Protein AF-A0A0F9CV14-F1 (afdb_monomer)

Foldseek 3Di:
DPPVVLLLVLLQLLLQLAWDKDKAFFAQDQFVQSCLQPADQCNQVSWDWPPPKGWHWAQPLHDDDGTWIKIWAQFAFTGTKRPKDFDDAFFKKKKKKKKAWDQPWKKKKFKAQPVCRVDTFDFIFMDNHRDTKMAMDIGGHHPPRGIIMMGIGIRGHGIMMTIGNTHMDGAWKDKTFDRLQCLDPLQFQFKKFFAFAPQDPVNRRIGDGPPDDIDGWDKDWPDACNPDSRGTIMITGGDPGRMITTGTGRGHRAPDPPRDTPDDPVSSVVSSVVCVVCVVCSVVSSVVSNCVVSVPPPPDDPDDPDDDD

Solvent-accessible surface area (backbone atoms only — not comparable to full-atom values): 16263 Å² total; per-residue (Å²): 121,63,68,63,54,54,51,52,51,29,41,36,55,46,31,55,35,38,42,56,78,41,78,39,44,51,16,68,62,77,41,52,87,52,32,27,45,23,65,41,97,56,38,46,72,44,35,45,64,33,66,70,17,42,57,36,79,29,71,84,64,57,92,60,93,70,22,12,38,30,25,34,7,59,25,59,64,3,9,34,27,69,52,83,40,82,55,53,54,74,44,54,31,36,41,34,33,34,35,27,23,44,85,92,19,36,33,38,35,41,49,30,26,62,85,42,73,87,43,61,68,52,80,54,20,41,48,58,42,58,58,62,29,34,30,49,41,72,40,53,42,52,91,87,29,51,31,32,29,43,38,48,21,9,55,40,60,68,12,39,33,33,38,34,44,38,29,36,41,50,69,37,69,39,75,26,66,42,52,63,77,53,67,48,76,81,35,55,76,48,41,34,24,42,47,81,30,60,70,32,94,74,62,38,45,20,18,37,56,76,74,40,75,73,39,84,50,58,68,47,81,70,48,77,43,87,85,46,81,48,18,37,31,40,32,38,52,61,42,98,35,53,46,27,37,33,28,39,43,56,40,75,60,70,88,50,97,85,52,82,73,94,66,61,64,68,62,50,51,54,53,22,51,47,36,70,75,38,58,95,46,36,69,58,54,48,49,50,49,36,45,59,50,69,65,58,74,86,78,81,67,87,73,83,80,77,84,78,133

Sequence (309 aa):
GEPIRTLKNAISAVLRNMYPPTFFPLSLHIMGNDANDMEPSTIATDYTAENSGTLATEATIVHGGAQSLKATAGAALSGASTGNISVTEGKQYYAAVTCSVKQGDDADFRVVNVQDSDAQIDDNATTDEPSWTDLVIPFTPPSGCEQVDIFMLGKASGDIAYWEDFQIWHNGDGIYPMPSWLTRPAQLLDVRGFPLGSGGPASDFDYRTHEQGSQPLSYKVESVDRRANQPFRLKVQATSTRPFIYALRPLVELSADTSNSVAEQDFVVRWAEKLIREPDKAAETLALLRAIAFQRVTTELPTRVGVQM

Secondary structure (DSSP, 8-state):
-HHHHHHHHHHHHHHTT---EEEEE--SSPPGGGGGGS-STTHHHHSEEETT-EEEEESSS-SSSS-EEEEE-SSTTEEEE---EE--TT--EEEEEEEEE-TT--EEEEEEETTSTT-BSSPPEEE--SS-EEEEEEE---TT--EEEEEEEESSTT-EEEEEEEEEEESS-EEEEPPTT--SGGGEEEEEEE---SB-SS-SSEEETTSS--EE--EEEEEE-TTSSS-EEEEE---SSEEEEEEEPPPPPPSSTT----S-HHHHHHHHHHHHH-GGGHHHHHHHHHHHHHT-----PPP--PPP-

pLDDT: mean 88.22, std 12.98, range [33.81, 98.38]

Structure (mmCIF, N/CA/C/O backbone):
data_AF-A0A0F9CV14-F1
#
_entry.id   AF-A0A0F9CV14-F1
#
loop_
_atom_site.group_PDB
_atom_site.id
_atom_site.type_symbol
_atom_site.label_atom_id
_atom_site.label_alt_id
_atom_site.label_comp_id
_atom_site.label_asym_id
_atom_site.label_entity_id
_atom_site.label_seq_id
_atom_site.pdbx_PDB_ins_code
_atom_site.Cartn_x
_atom_site.Cartn_y
_atom_site.Cartn_z
_atom_site.occupancy
_atom_site.B_iso_or_equiv
_atom_site.auth_seq_id
_atom_site.auth_comp_id
_atom_site.auth_asym_id
_atom_site.auth_atom_id
_atom_site.pdbx_PDB_model_num
ATOM 1 N N . GLY A 1 1 ? 7.063 11.441 -37.403 1.00 57.69 1 GLY A N 1
ATOM 2 C CA . GLY A 1 1 ? 6.057 10.516 -36.847 1.00 57.69 1 GLY A CA 1
ATOM 3 C C . GLY A 1 1 ? 6.695 9.266 -36.273 1.00 57.69 1 GLY A C 1
ATOM 4 O O . GLY A 1 1 ? 6.511 8.980 -35.102 1.00 57.69 1 GLY A O 1
ATOM 5 N N . GLU A 1 2 ? 7.470 8.540 -37.077 1.00 68.38 2 GLU A N 1
ATOM 6 C CA . GLU A 1 2 ? 8.030 7.231 -36.710 1.00 68.38 2 GLU A CA 1
ATOM 7 C C . GLU A 1 2 ? 9.186 7.252 -35.681 1.00 68.38 2 GLU A C 1
ATOM 9 O O . GLU A 1 2 ? 9.127 6.461 -34.741 1.00 68.38 2 GLU A O 1
ATOM 14 N N . PRO A 1 3 ? 10.167 8.184 -35.738 1.00 73.00 3 PRO A N 1
ATOM 15 C CA . PRO A 1 3 ? 11.310 8.168 -34.811 1.00 73.00 3 PRO A CA 1
ATOM 16 C C . PRO A 1 3 ? 10.934 8.415 -33.342 1.00 73.00 3 PRO A C 1
ATOM 18 O O . PRO A 1 3 ? 11.464 7.766 -32.445 1.00 73.00 3 PRO A O 1
ATOM 21 N N . ILE A 1 4 ? 9.971 9.311 -33.097 1.00 78.69 4 ILE A N 1
ATOM 22 C CA . ILE A 1 4 ? 9.477 9.625 -31.745 1.00 78.69 4 ILE A CA 1
ATOM 23 C C . ILE A 1 4 ? 8.792 8.399 -31.128 1.00 78.69 4 ILE A C 1
ATOM 25 O O . ILE A 1 4 ? 8.990 8.103 -29.954 1.00 78.69 4 ILE A O 1
ATOM 29 N N . ARG A 1 5 ? 8.024 7.645 -31.926 1.00 83.25 5 ARG A N 1
ATOM 30 C CA . ARG A 1 5 ? 7.364 6.418 -31.464 1.00 83.25 5 ARG A CA 1
ATOM 31 C C . ARG A 1 5 ? 8.381 5.330 -31.115 1.00 83.25 5 ARG A C 1
ATOM 33 O O . ARG A 1 5 ? 8.233 4.670 -30.093 1.00 83.25 5 ARG A O 1
ATOM 40 N N . THR A 1 6 ? 9.424 5.171 -31.928 1.00 85.69 6 THR A N 1
ATOM 41 C CA . THR A 1 6 ? 10.507 4.214 -31.659 1.00 85.69 6 THR A CA 1
ATOM 42 C C . THR A 1 6 ? 11.241 4.542 -30.358 1.00 85.69 6 THR A C 1
ATOM 44 O O . THR A 1 6 ? 11.474 3.641 -29.556 1.00 85.69 6 THR A O 1
ATOM 47 N N . LEU A 1 7 ? 11.533 5.823 -30.106 1.00 86.06 7 LEU A N 1
ATOM 48 C CA . LEU A 1 7 ? 12.159 6.261 -28.857 1.00 86.06 7 LEU A CA 1
ATOM 49 C C . LEU A 1 7 ? 11.273 5.987 -27.634 1.00 86.06 7 LEU A C 1
ATOM 51 O O . LEU A 1 7 ? 11.752 5.401 -26.666 1.00 86.06 7 LEU A O 1
ATOM 55 N N . LYS A 1 8 ? 9.979 6.333 -27.692 1.00 86.75 8 LYS A N 1
ATOM 56 C CA . LYS A 1 8 ? 9.026 6.040 -26.605 1.00 86.75 8 LYS A CA 1
ATOM 57 C C . LYS A 1 8 ? 8.965 4.542 -26.295 1.00 86.75 8 LYS A C 1
ATOM 59 O O . LYS A 1 8 ? 9.101 4.151 -25.142 1.00 86.75 8 LYS A O 1
ATOM 64 N N . ASN A 1 9 ? 8.867 3.699 -27.324 1.00 88.94 9 ASN A N 1
ATOM 65 C CA . ASN A 1 9 ? 8.847 2.245 -27.153 1.00 88.94 9 ASN A CA 1
ATOM 66 C C . ASN A 1 9 ? 10.142 1.708 -26.522 1.00 88.94 9 ASN A C 1
ATOM 68 O O . ASN A 1 9 ? 10.085 0.796 -25.697 1.00 88.94 9 ASN A O 1
ATOM 72 N N . ALA A 1 10 ? 11.300 2.264 -26.896 1.00 90.94 10 ALA A N 1
ATOM 73 C CA . ALA A 1 10 ? 12.583 1.894 -26.307 1.00 90.94 10 ALA A CA 1
ATOM 74 C C . ALA A 1 10 ? 12.653 2.286 -24.823 1.00 90.94 10 ALA A C 1
ATOM 76 O O . ALA A 1 10 ? 13.007 1.446 -23.999 1.00 90.94 10 ALA A O 1
ATOM 77 N N . ILE A 1 11 ? 12.242 3.509 -24.467 1.00 91.00 11 ILE A N 1
ATOM 78 C CA . ILE A 1 11 ? 12.171 3.977 -23.073 1.00 91.00 11 ILE A CA 1
ATOM 79 C C . ILE A 1 11 ? 11.241 3.076 -22.249 1.00 91.00 11 ILE A C 1
ATOM 81 O O . ILE A 1 11 ? 11.664 2.531 -21.232 1.00 91.00 11 ILE A O 1
ATOM 85 N N . SER A 1 12 ? 10.017 2.820 -22.723 1.00 91.25 12 SER A N 1
ATOM 86 C CA . SER A 1 12 ? 9.071 1.904 -22.069 1.00 91.25 12 SER A CA 1
ATOM 87 C C . SER A 1 12 ? 9.625 0.485 -21.904 1.00 91.25 12 SER A C 1
ATOM 89 O O . SER A 1 12 ? 9.376 -0.188 -20.903 1.00 91.25 12 SER A O 1
ATOM 91 N N . ALA A 1 13 ? 10.380 -0.018 -22.886 1.00 90.12 13 ALA A N 1
ATOM 92 C CA . ALA A 1 13 ? 11.027 -1.322 -22.779 1.00 90.12 13 ALA A CA 1
ATOM 93 C C . ALA A 1 13 ? 12.129 -1.330 -21.711 1.00 90.12 13 ALA A C 1
ATOM 95 O O . ALA A 1 13 ? 12.229 -2.307 -20.969 1.00 90.12 13 ALA A O 1
ATOM 96 N N . VAL A 1 14 ? 12.922 -0.262 -21.604 1.00 92.88 14 VAL A N 1
ATOM 97 C CA . VAL A 1 14 ? 13.945 -0.120 -20.559 1.00 92.88 14 VAL A CA 1
ATOM 98 C C . VAL A 1 14 ? 13.301 -0.063 -19.178 1.00 92.88 14 VAL A C 1
ATOM 100 O O . VAL A 1 14 ? 13.652 -0.886 -18.337 1.00 92.88 14 VAL A O 1
ATOM 103 N N . LEU A 1 15 ? 12.321 0.820 -18.965 1.00 92.19 15 LEU A N 1
ATOM 104 C CA . LEU A 1 15 ? 11.657 1.005 -17.668 1.00 92.19 15 LEU A CA 1
ATOM 105 C C . LEU A 1 15 ? 11.074 -0.309 -17.127 1.00 92.19 15 LEU A C 1
ATOM 107 O O . LEU A 1 15 ? 11.420 -0.724 -16.025 1.00 92.19 15 LEU A O 1
ATOM 111 N N . ARG A 1 16 ? 10.331 -1.061 -17.949 1.00 90.31 16 ARG A N 1
ATOM 112 C CA . ARG A 1 16 ? 9.779 -2.379 -17.566 1.00 90.31 16 ARG A CA 1
ATOM 113 C C . ARG A 1 16 ? 10.822 -3.440 -17.209 1.00 90.31 16 ARG A C 1
ATOM 115 O O . ARG A 1 16 ? 1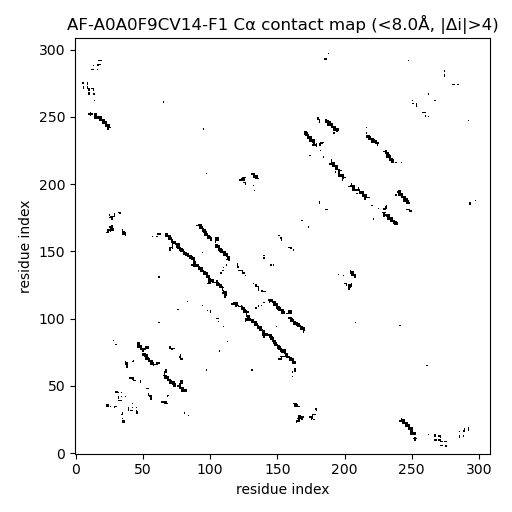0.486 -4.490 -16.659 1.00 90.31 16 ARG A O 1
ATOM 122 N N . ASN A 1 17 ? 12.074 -3.232 -17.608 1.00 90.94 17 ASN A N 1
ATOM 123 C CA . ASN A 1 17 ? 13.178 -4.147 -17.338 1.00 90.94 17 ASN A CA 1
ATOM 124 C C . ASN A 1 17 ? 14.149 -3.613 -16.276 1.00 90.94 17 ASN A C 1
ATOM 126 O O . ASN A 1 17 ? 15.091 -4.323 -15.925 1.00 90.94 17 ASN A O 1
ATOM 130 N N . MET A 1 18 ? 13.899 -2.419 -15.735 1.00 90.88 18 MET A N 1
ATOM 131 C CA . MET A 1 18 ? 14.539 -1.904 -14.530 1.00 90.88 18 MET A CA 1
ATOM 132 C C . MET A 1 18 ? 13.740 -2.343 -13.309 1.00 90.88 18 MET A C 1
ATOM 134 O O . MET A 1 18 ? 12.522 -2.210 -13.295 1.00 90.88 18 MET A O 1
ATOM 138 N N . TYR A 1 19 ? 14.435 -2.844 -12.290 1.00 91.44 19 TYR A N 1
ATOM 139 C CA . TYR A 1 19 ? 13.816 -3.301 -11.051 1.00 91.44 19 TYR A CA 1
ATOM 140 C C . TYR A 1 19 ? 14.504 -2.655 -9.843 1.00 91.44 19 TYR A C 1
ATOM 142 O O . TYR A 1 19 ? 15.399 -3.271 -9.258 1.00 91.44 19 TYR A O 1
ATOM 150 N N . PRO A 1 20 ? 14.183 -1.400 -9.493 1.00 89.81 20 PRO A N 1
ATOM 151 C CA . PRO A 1 20 ? 14.627 -0.836 -8.228 1.00 89.81 20 PRO A CA 1
ATOM 152 C C . PRO A 1 20 ? 14.046 -1.617 -7.032 1.00 89.81 20 PRO A C 1
ATOM 154 O O . PRO A 1 20 ? 12.955 -2.191 -7.132 1.00 89.81 20 PRO A O 1
ATOM 157 N N . PRO A 1 21 ? 14.763 -1.657 -5.897 1.00 91.62 21 PRO A N 1
ATOM 158 C CA . PRO A 1 21 ? 14.217 -2.181 -4.656 1.00 91.62 21 PRO A CA 1
ATOM 159 C C . PRO A 1 21 ? 13.144 -1.240 -4.105 1.00 91.62 21 PRO A C 1
ATOM 161 O O . PRO A 1 21 ? 13.326 -0.025 -4.128 1.00 91.62 21 PRO A O 1
ATOM 164 N N . THR A 1 22 ? 12.080 -1.801 -3.546 1.00 92.81 22 THR A N 1
ATOM 165 C CA . THR A 1 22 ? 11.012 -1.067 -2.866 1.00 92.81 22 THR A CA 1
ATOM 166 C C . THR A 1 22 ? 10.535 -1.836 -1.645 1.00 92.81 22 THR A C 1
ATOM 168 O O . THR A 1 22 ? 10.646 -3.067 -1.596 1.00 92.81 22 THR A O 1
ATOM 171 N N . PHE A 1 23 ? 9.986 -1.110 -0.677 1.00 93.94 23 PHE A N 1
ATOM 172 C CA . PHE A 1 23 ? 9.109 -1.706 0.321 1.00 93.94 23 PHE A CA 1
ATOM 173 C C . PHE A 1 23 ? 7.687 -1.790 -0.229 1.00 93.94 23 PHE A C 1
ATOM 175 O O . PHE A 1 23 ? 7.310 -1.009 -1.100 1.00 93.94 23 PHE A O 1
ATOM 182 N N . PHE A 1 24 ? 6.939 -2.782 0.241 1.00 96.00 24 PHE A N 1
ATOM 183 C CA . PHE A 1 24 ? 5.510 -2.909 -0.011 1.00 96.00 24 PHE A CA 1
ATOM 184 C C . PHE A 1 24 ? 4.837 -3.515 1.228 1.00 96.00 24 PHE A C 1
ATOM 186 O O . PHE A 1 24 ? 5.348 -4.522 1.745 1.00 96.00 24 PHE A O 1
ATOM 193 N N . PRO A 1 25 ? 3.730 -2.932 1.716 1.00 95.81 25 PRO A N 1
ATOM 194 C CA . PRO A 1 25 ? 3.026 -3.402 2.903 1.00 95.81 25 PRO A CA 1
ATOM 195 C C . PRO A 1 25 ? 2.429 -4.787 2.644 1.00 95.81 25 PRO A C 1
ATOM 197 O O . PRO A 1 25 ? 1.686 -5.021 1.688 1.00 95.81 25 PRO A O 1
ATOM 200 N N . LEU A 1 26 ? 2.788 -5.757 3.482 1.00 94.56 26 LEU A N 1
ATOM 201 C CA . LEU A 1 26 ? 2.341 -7.127 3.298 1.00 94.56 26 LEU A CA 1
ATOM 202 C C . LEU A 1 26 ? 0.956 -7.306 3.920 1.00 94.56 26 LEU A C 1
ATOM 204 O O . LEU A 1 26 ? 0.814 -7.370 5.139 1.00 94.56 26 LEU A O 1
ATOM 208 N N . SER A 1 27 ? -0.063 -7.451 3.075 1.00 95.31 27 SER A N 1
ATOM 209 C CA . SER A 1 27 ? -1.451 -7.530 3.523 1.00 95.31 27 SER A CA 1
ATOM 210 C C . SER A 1 27 ? -2.173 -8.799 3.071 1.00 95.31 27 SER A C 1
ATOM 212 O O . SER A 1 27 ? -1.866 -9.396 2.040 1.00 95.31 27 SER A O 1
ATOM 214 N N . LEU A 1 28 ? -3.154 -9.232 3.867 1.00 94.25 28 LEU A N 1
ATOM 215 C CA . LEU A 1 28 ? -4.111 -10.281 3.506 1.00 94.25 28 LEU A CA 1
ATOM 216 C C . LEU A 1 28 ? -5.053 -9.846 2.378 1.00 94.25 28 LEU A C 1
ATOM 218 O O . LEU A 1 28 ? -5.613 -10.706 1.699 1.00 94.25 28 LEU A O 1
ATOM 222 N N . HIS A 1 29 ? -5.211 -8.536 2.180 1.00 95.00 29 HIS A N 1
ATOM 223 C CA . HIS A 1 29 ? -6.009 -7.954 1.115 1.00 95.00 29 HIS A CA 1
ATOM 224 C C . HIS A 1 29 ? -5.129 -7.059 0.242 1.00 95.00 29 HIS A C 1
ATOM 226 O O . HIS A 1 29 ? -4.538 -6.094 0.724 1.00 95.00 29 HIS A O 1
ATOM 232 N N . ILE A 1 30 ? -5.042 -7.394 -1.045 1.00 94.69 30 ILE A N 1
ATOM 233 C CA . ILE A 1 30 ? -4.351 -6.568 -2.033 1.00 94.69 30 ILE A CA 1
ATOM 234 C C . ILE A 1 30 ? -5.396 -5.692 -2.711 1.00 94.69 30 ILE A C 1
ATOM 236 O O . ILE A 1 30 ? -6.324 -6.224 -3.324 1.00 94.69 30 ILE A O 1
ATOM 240 N N . MET A 1 31 ? -5.233 -4.378 -2.587 1.00 95.94 31 MET A N 1
ATOM 241 C CA . MET A 1 31 ? -6.105 -3.390 -3.213 1.00 95.94 31 MET A CA 1
ATOM 242 C C . MET A 1 31 ? -6.037 -3.479 -4.742 1.00 95.94 31 MET A C 1
ATOM 244 O O . MET A 1 31 ? -5.102 -4.050 -5.319 1.00 95.94 31 MET A O 1
ATOM 248 N N . GLY A 1 32 ? -7.024 -2.878 -5.413 1.00 92.56 32 GLY A N 1
ATOM 249 C CA . GLY A 1 32 ? -6.996 -2.691 -6.864 1.00 92.56 32 GLY A CA 1
ATOM 250 C C . GLY A 1 32 ? -5.657 -2.105 -7.322 1.00 92.56 32 GLY A C 1
ATOM 251 O O . GLY A 1 32 ? -5.076 -1.269 -6.638 1.00 92.56 32 GLY A O 1
ATOM 252 N N . ASN A 1 33 ? -5.125 -2.611 -8.439 1.00 93.12 33 ASN A N 1
ATOM 253 C CA . ASN A 1 33 ? -3.829 -2.201 -8.997 1.00 93.12 33 ASN A CA 1
ATOM 254 C C . ASN A 1 33 ? -2.628 -2.299 -8.027 1.00 93.12 33 ASN A C 1
ATOM 256 O O . ASN A 1 33 ? -1.621 -1.626 -8.232 1.00 93.12 33 ASN A O 1
ATOM 260 N N . ASP A 1 34 ? -2.707 -3.168 -7.011 1.00 94.81 34 ASP A N 1
ATOM 261 C CA . ASP A 1 34 ? -1.717 -3.283 -5.933 1.00 94.81 34 ASP A CA 1
ATOM 262 C C . ASP A 1 34 ? -1.525 -1.960 -5.156 1.00 94.81 34 ASP A C 1
ATOM 264 O O . ASP A 1 34 ? -0.417 -1.648 -4.735 1.00 94.81 34 ASP A O 1
ATOM 268 N N . ALA A 1 35 ? -2.587 -1.169 -4.962 1.00 96.38 35 ALA A N 1
ATOM 269 C CA . ALA A 1 35 ? -2.537 0.179 -4.375 1.00 96.38 35 ALA A CA 1
ATOM 270 C C . ALA A 1 35 ? -2.366 0.242 -2.841 1.00 96.38 35 ALA A C 1
ATOM 272 O O . ALA A 1 35 ? -2.695 1.254 -2.223 1.00 96.38 35 ALA A O 1
ATOM 273 N N . ASN A 1 36 ? -1.868 -0.815 -2.194 1.00 97.38 36 ASN A N 1
ATOM 274 C CA . ASN A 1 36 ? -1.636 -0.801 -0.746 1.00 97.38 36 ASN A CA 1
ATOM 275 C C . ASN A 1 36 ? -0.533 0.193 -0.337 1.00 97.38 36 ASN A C 1
ATOM 277 O O . ASN A 1 36 ? -0.633 0.805 0.720 1.00 97.38 36 ASN A O 1
ATOM 281 N N . ASP A 1 37 ? 0.497 0.364 -1.169 1.00 95.94 37 ASP A N 1
ATOM 282 C CA . ASP A 1 37 ? 1.588 1.333 -0.972 1.00 95.94 37 ASP A CA 1
ATOM 283 C C . ASP A 1 37 ? 1.277 2.723 -1.547 1.00 95.94 37 ASP A C 1
ATOM 285 O O . ASP A 1 37 ? 2.127 3.598 -1.522 1.00 95.94 37 ASP A O 1
ATOM 289 N N . MET A 1 38 ? 0.075 2.920 -2.095 1.00 96.19 38 MET A N 1
ATOM 290 C CA . MET A 1 38 ? -0.361 4.153 -2.755 1.00 96.19 38 MET A CA 1
ATOM 291 C C . MET A 1 38 ? 0.465 4.586 -3.975 1.00 96.19 38 MET A C 1
ATOM 293 O O . MET A 1 38 ? 0.290 5.692 -4.464 1.00 96.19 38 MET A O 1
ATOM 297 N N . GLU A 1 39 ? 1.288 3.725 -4.568 1.00 92.44 39 GLU A N 1
ATOM 298 C CA . GLU A 1 39 ? 2.135 4.094 -5.715 1.00 92.44 39 GLU A CA 1
ATOM 299 C C . GLU A 1 39 ? 1.461 4.082 -7.109 1.00 92.44 39 GLU A C 1
ATOM 301 O O . GLU A 1 39 ? 1.979 4.724 -8.030 1.00 92.44 39 GLU A O 1
ATOM 306 N N . PRO A 1 40 ? 0.341 3.371 -7.363 1.00 90.88 40 PRO A N 1
ATOM 307 C CA . PRO A 1 40 ? -0.314 3.439 -8.669 1.00 90.88 40 PRO A CA 1
ATOM 308 C C . PRO A 1 40 ? -0.890 4.827 -8.974 1.00 90.88 40 PRO A C 1
ATOM 310 O O . PRO A 1 40 ? -1.619 5.407 -8.180 1.00 90.88 40 PRO A O 1
ATOM 313 N N . SER A 1 41 ? -0.697 5.356 -10.185 1.00 87.88 41 SER A N 1
ATOM 314 C CA . SER A 1 41 ? -1.308 6.641 -10.593 1.00 87.88 41 SER A CA 1
ATOM 315 C C . SER A 1 41 ? -2.849 6.649 -10.567 1.00 87.88 41 SER A C 1
ATOM 317 O O . SER A 1 41 ? -3.470 7.684 -10.785 1.00 87.88 41 SER A O 1
ATOM 319 N N . THR A 1 42 ? -3.469 5.483 -10.378 1.00 89.00 42 THR A N 1
ATOM 320 C CA . THR A 1 42 ? -4.916 5.260 -10.292 1.00 89.00 42 THR A CA 1
ATOM 321 C C . THR A 1 42 ? -5.453 5.250 -8.863 1.00 89.00 42 THR A C 1
ATOM 323 O O . THR A 1 42 ? -6.659 5.080 -8.705 1.00 89.00 42 THR A O 1
ATOM 326 N N . ILE A 1 43 ? -4.616 5.470 -7.838 1.00 93.50 43 ILE A N 1
ATOM 327 C CA . ILE A 1 43 ? -4.979 5.269 -6.422 1.00 93.50 43 ILE A CA 1
ATOM 328 C C . ILE A 1 43 ? -6.287 5.931 -5.989 1.00 93.50 43 ILE A C 1
ATOM 330 O O . ILE A 1 43 ? -7.047 5.341 -5.233 1.00 93.50 43 ILE A O 1
ATOM 334 N N . ALA A 1 44 ? -6.618 7.108 -6.525 1.00 93.19 44 ALA A N 1
ATOM 335 C CA . ALA A 1 44 ? -7.868 7.804 -6.216 1.00 93.19 44 ALA A CA 1
ATOM 336 C C . ALA A 1 44 ? -9.136 7.031 -6.637 1.00 93.19 44 ALA A C 1
ATOM 338 O O . ALA A 1 44 ? -10.229 7.342 -6.176 1.00 93.19 44 ALA A O 1
ATOM 339 N N . THR A 1 45 ? -8.993 6.053 -7.533 1.00 95.00 45 THR A N 1
ATOM 340 C CA . THR A 1 45 ? -10.055 5.152 -8.006 1.00 95.00 45 THR A CA 1
ATOM 341 C C . THR A 1 45 ? -9.880 3.708 -7.536 1.00 95.00 45 THR A C 1
ATOM 343 O O . THR A 1 45 ? -10.763 2.889 -7.775 1.00 95.00 45 THR A O 1
ATOM 346 N N . ASP A 1 46 ? -8.755 3.394 -6.885 1.00 96.00 46 ASP A N 1
ATOM 347 C CA . ASP A 1 46 ? -8.501 2.082 -6.279 1.00 96.00 46 ASP A CA 1
ATOM 348 C C . ASP A 1 46 ? -9.108 1.970 -4.867 1.00 96.00 46 ASP A C 1
ATOM 350 O O . ASP A 1 46 ? -9.264 0.865 -4.348 1.00 96.00 46 ASP A O 1
ATOM 354 N N . TYR A 1 47 ? -9.498 3.109 -4.286 1.00 97.50 47 TYR A N 1
ATOM 355 C CA . TYR A 1 47 ? -10.289 3.240 -3.063 1.00 97.50 47 TYR A CA 1
ATOM 356 C C . TYR A 1 47 ? -11.646 3.881 -3.378 1.00 97.50 47 TYR A C 1
ATOM 358 O O . TYR A 1 47 ? -11.795 4.592 -4.377 1.00 97.50 47 TYR A O 1
ATOM 366 N N . THR A 1 48 ? -12.640 3.647 -2.521 1.00 96.81 48 THR A N 1
ATOM 367 C CA . THR A 1 48 ? -13.982 4.223 -2.685 1.00 96.81 48 THR A CA 1
ATOM 368 C C . THR A 1 48 ? -14.090 5.531 -1.910 1.00 96.81 48 THR A C 1
ATOM 370 O O . THR A 1 48 ? -13.640 5.630 -0.774 1.00 96.81 48 THR A O 1
ATOM 373 N N . ALA A 1 49 ? -14.662 6.561 -2.534 1.00 97.00 49 ALA A N 1
ATOM 374 C CA . ALA A 1 49 ? -14.918 7.837 -1.877 1.00 97.00 49 ALA A CA 1
ATOM 375 C C . ALA A 1 49 ? -16.211 7.761 -1.049 1.00 97.00 49 ALA A C 1
ATOM 377 O O . ALA A 1 49 ? -17.282 7.497 -1.595 1.00 97.00 49 ALA A O 1
ATOM 378 N N . GLU A 1 50 ? -16.115 8.045 0.247 1.00 94.69 50 GLU A N 1
ATOM 379 C CA . GLU A 1 50 ? -17.209 7.897 1.209 1.00 94.69 50 GLU A CA 1
ATOM 380 C C . GLU A 1 50 ? -17.786 9.234 1.657 1.00 94.69 50 GLU A C 1
ATOM 382 O O . GLU A 1 50 ? -17.051 10.206 1.839 1.00 94.69 50 GLU A O 1
ATOM 387 N N . ASN A 1 51 ? -19.102 9.276 1.895 1.00 89.62 51 ASN A N 1
ATOM 388 C CA . ASN A 1 51 ? -19.813 10.413 2.497 1.00 89.62 51 ASN A CA 1
ATOM 389 C C . ASN A 1 51 ? -19.474 11.778 1.870 1.00 89.62 51 ASN A C 1
ATOM 391 O O . ASN A 1 51 ? -19.238 12.754 2.577 1.00 89.62 51 ASN A O 1
ATOM 395 N N . SER A 1 52 ? -19.463 11.860 0.534 1.00 94.25 52 SER A N 1
ATOM 396 C CA . SER A 1 52 ? -19.075 13.051 -0.253 1.00 94.25 52 SER A CA 1
ATOM 397 C C . SER A 1 52 ? -17.601 13.470 -0.154 1.00 94.25 52 SER A C 1
ATOM 399 O O . SER A 1 52 ? -17.237 14.551 -0.618 1.00 94.25 52 SER A O 1
ATOM 401 N N . GLY A 1 53 ? -16.747 12.609 0.399 1.00 96.81 53 GLY A N 1
ATOM 402 C CA . GLY A 1 53 ? -15.301 12.749 0.320 1.00 96.81 53 GLY A CA 1
ATOM 403 C C . GLY A 1 53 ? -14.812 12.794 -1.128 1.00 96.81 53 GLY A C 1
ATOM 404 O O . GLY A 1 53 ? -15.459 12.301 -2.053 1.00 96.81 53 GLY A O 1
ATOM 405 N N . THR A 1 54 ? -13.651 13.405 -1.332 1.00 98.00 54 THR A N 1
ATOM 406 C CA . THR A 1 54 ? -12.967 13.419 -2.630 1.00 98.00 54 THR A CA 1
ATOM 407 C C . THR A 1 54 ? -11.571 12.847 -2.477 1.00 98.00 54 THR A C 1
ATOM 409 O O . THR A 1 54 ? -10.894 13.124 -1.487 1.00 98.00 54 THR A O 1
ATOM 412 N N . LEU A 1 55 ? -11.159 12.038 -3.453 1.00 98.31 55 LEU A N 1
ATOM 413 C CA . LEU A 1 55 ? -9.870 11.357 -3.463 1.00 98.31 55 LEU A CA 1
ATOM 414 C C . LEU A 1 55 ? -9.011 11.889 -4.604 1.00 98.31 55 LEU A C 1
ATOM 416 O O . LEU A 1 55 ? -9.500 12.117 -5.713 1.00 98.31 55 LEU A O 1
ATOM 420 N N . ALA A 1 56 ? -7.727 12.080 -4.333 1.00 97.44 56 ALA A N 1
ATOM 421 C CA . ALA A 1 56 ? -6.758 12.536 -5.313 1.00 97.44 56 ALA A CA 1
ATOM 422 C C . ALA A 1 56 ? -5.380 11.930 -5.044 1.00 97.44 56 ALA A C 1
ATOM 424 O O . ALA A 1 56 ? -5.051 11.540 -3.927 1.00 97.44 56 ALA A O 1
ATOM 425 N N . THR A 1 57 ? -4.556 11.900 -6.083 1.00 95.62 57 THR A N 1
ATOM 426 C CA . THR A 1 57 ? -3.127 11.617 -5.956 1.00 95.62 57 THR A CA 1
ATOM 427 C C . THR A 1 57 ? -2.389 12.870 -5.489 1.00 95.62 57 THR A C 1
ATOM 429 O O . THR A 1 57 ? -2.574 13.941 -6.073 1.00 95.62 57 THR A O 1
ATOM 432 N N . GLU A 1 58 ? -1.531 12.742 -4.478 1.00 95.12 58 GLU A N 1
ATOM 433 C CA . GLU A 1 58 ? -0.671 13.818 -3.981 1.00 95.12 58 GLU A CA 1
ATOM 434 C C . GLU A 1 58 ? 0.801 13.429 -4.125 1.00 95.12 58 GLU A C 1
ATOM 436 O O . GLU A 1 58 ? 1.223 12.386 -3.649 1.00 95.12 58 GLU A O 1
ATOM 441 N N . ALA A 1 59 ? 1.590 14.279 -4.780 1.00 92.56 59 ALA A N 1
ATOM 442 C CA . ALA A 1 59 ? 3.005 14.010 -5.058 1.00 92.56 59 ALA A CA 1
ATOM 443 C C . ALA A 1 59 ? 3.957 14.898 -4.239 1.00 92.56 59 ALA A C 1
ATOM 445 O O . ALA A 1 59 ? 5.173 14.812 -4.400 1.00 92.56 59 ALA A O 1
ATOM 446 N N . THR A 1 60 ? 3.425 15.803 -3.407 1.00 93.56 60 THR A N 1
ATOM 447 C CA . THR A 1 60 ? 4.238 16.743 -2.615 1.00 93.56 60 THR A CA 1
ATOM 448 C C . THR A 1 60 ?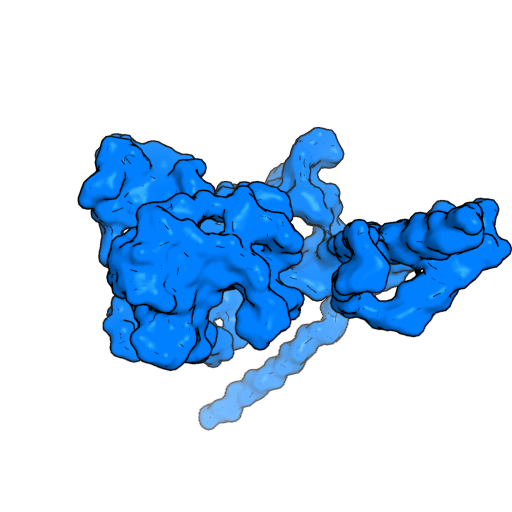 4.290 16.412 -1.128 1.00 93.56 60 THR A C 1
ATOM 450 O O . THR A 1 60 ? 5.279 16.735 -0.472 1.00 93.56 60 THR A O 1
ATOM 453 N N . ILE A 1 61 ? 3.255 15.757 -0.604 1.00 95.56 61 ILE A N 1
ATOM 454 C CA . ILE A 1 61 ? 3.170 15.296 0.783 1.00 95.56 61 ILE A CA 1
ATOM 455 C C . ILE A 1 61 ? 3.148 13.775 0.731 1.00 95.56 61 ILE A C 1
ATOM 457 O O . ILE A 1 61 ? 2.126 13.172 0.415 1.00 95.56 61 ILE A O 1
ATOM 461 N N . VAL A 1 62 ? 4.316 13.185 0.960 1.00 94.44 62 VAL A N 1
ATOM 462 C CA . VAL A 1 62 ? 4.603 11.763 0.740 1.00 94.44 62 VAL A CA 1
ATOM 463 C C . VAL A 1 62 ? 5.410 11.243 1.933 1.00 94.44 62 VAL A C 1
ATOM 465 O O . VAL A 1 62 ? 6.241 11.978 2.482 1.00 94.44 62 VAL A O 1
ATOM 468 N N . HIS A 1 63 ? 5.135 10.018 2.372 1.00 92.88 63 HIS A N 1
ATOM 469 C CA . HIS A 1 63 ? 5.864 9.317 3.425 1.00 92.88 63 HIS A CA 1
ATOM 470 C C . HIS A 1 63 ? 7.005 8.504 2.815 1.00 92.88 63 HIS A C 1
ATOM 472 O O . HIS A 1 63 ? 8.176 8.731 3.135 1.00 92.88 63 HIS A O 1
ATOM 478 N N . GLY A 1 64 ? 6.664 7.599 1.899 1.00 85.69 64 GLY A N 1
ATOM 479 C CA . GLY A 1 64 ? 7.578 6.788 1.114 1.00 85.69 64 GLY A CA 1
ATOM 480 C C . GLY A 1 64 ? 7.200 6.789 -0.367 1.00 85.69 64 GLY A C 1
ATOM 481 O O . GLY A 1 64 ? 6.107 7.162 -0.757 1.00 85.69 64 GLY A O 1
ATOM 482 N N . GLY A 1 65 ? 8.134 6.388 -1.229 1.00 87.06 65 GLY A N 1
ATOM 483 C CA . GLY A 1 65 ? 7.840 6.281 -2.660 1.00 87.06 65 GLY A CA 1
ATOM 484 C C . GLY A 1 65 ? 7.673 7.634 -3.360 1.00 87.06 65 GLY A C 1
ATOM 485 O O . GLY A 1 65 ? 8.488 8.543 -3.174 1.00 87.06 65 GLY A O 1
ATOM 486 N N . ALA A 1 66 ? 6.686 7.722 -4.249 1.00 88.81 66 ALA A N 1
ATOM 487 C CA . ALA A 1 66 ? 6.474 8.835 -5.167 1.00 88.81 66 ALA A CA 1
ATOM 488 C C . ALA A 1 66 ? 5.207 9.649 -4.875 1.00 88.81 66 ALA A C 1
ATOM 490 O O . ALA A 1 66 ? 5.116 10.787 -5.348 1.00 88.81 66 ALA A O 1
ATOM 491 N N . GLN A 1 67 ? 4.228 9.088 -4.162 1.00 93.75 67 GLN A N 1
ATOM 492 C CA . GLN A 1 67 ? 2.930 9.731 -3.958 1.00 93.75 67 GLN A CA 1
ATOM 493 C C . GLN A 1 67 ? 2.149 9.127 -2.780 1.00 93.75 67 GLN A C 1
ATOM 495 O O . GLN A 1 67 ? 2.366 7.986 -2.398 1.00 93.75 67 GLN A O 1
ATOM 500 N N . SER A 1 68 ? 1.170 9.880 -2.279 1.00 97.12 68 SER A N 1
ATOM 501 C CA . SER A 1 68 ? 0.207 9.440 -1.268 1.00 97.12 68 SER A CA 1
ATOM 502 C C . SER A 1 68 ? -1.234 9.555 -1.773 1.00 97.12 68 SER A C 1
ATOM 504 O O . SER A 1 68 ? -1.533 10.267 -2.746 1.00 97.12 68 SER A O 1
ATOM 506 N N . LEU A 1 69 ? -2.157 8.866 -1.095 1.00 98.25 69 LEU A N 1
ATOM 507 C CA . LEU A 1 69 ? -3.589 9.074 -1.289 1.00 98.25 69 LEU A CA 1
ATOM 508 C C . LEU A 1 69 ? -4.040 10.274 -0.462 1.00 98.25 69 LEU A C 1
ATOM 510 O O . LEU A 1 69 ? -4.038 10.233 0.764 1.00 98.25 69 LEU A O 1
ATOM 514 N N . LYS A 1 70 ? -4.510 11.322 -1.132 1.00 98.25 70 LYS A N 1
ATOM 515 C CA . LYS A 1 70 ? -5.144 12.469 -0.491 1.00 98.25 70 LYS A CA 1
ATOM 516 C C . LYS A 1 70 ? -6.647 12.263 -0.424 1.00 98.25 70 LYS A C 1
ATOM 518 O O . LYS A 1 70 ? -7.299 12.157 -1.463 1.00 98.25 70 LYS A O 1
ATOM 523 N N . ALA A 1 71 ? -7.195 12.291 0.783 1.00 98.25 71 ALA A N 1
ATOM 524 C CA . ALA A 1 71 ? -8.626 12.364 1.028 1.00 98.25 71 ALA A CA 1
ATOM 525 C C . ALA A 1 71 ? -8.987 13.767 1.528 1.00 98.25 71 ALA A C 1
ATOM 527 O O . ALA A 1 71 ? -8.342 14.307 2.423 1.00 98.25 71 ALA A O 1
ATOM 528 N N . THR A 1 72 ? -10.013 14.378 0.942 1.00 98.31 72 THR A N 1
ATOM 529 C CA . THR A 1 72 ? -10.599 15.632 1.432 1.00 98.31 72 THR A CA 1
ATOM 530 C C . THR A 1 72 ? -12.041 15.381 1.824 1.00 98.31 72 THR A C 1
ATOM 532 O O . THR A 1 72 ? -12.850 14.953 0.994 1.00 98.31 72 THR A O 1
ATOM 535 N N . ALA A 1 73 ? -12.349 15.652 3.085 1.00 98.00 73 ALA A N 1
ATOM 536 C CA . ALA A 1 73 ? -13.647 15.410 3.672 1.00 98.00 73 ALA A CA 1
ATOM 537 C C . ALA A 1 73 ? -14.688 16.416 3.143 1.00 98.00 73 ALA A C 1
ATOM 539 O O . ALA A 1 73 ? -14.561 17.626 3.333 1.00 98.00 73 ALA A O 1
ATOM 540 N N . GLY A 1 74 ? -15.739 15.930 2.478 1.00 97.12 74 GLY A N 1
ATOM 541 C CA . GLY A 1 74 ? -16.883 16.748 2.049 1.00 97.12 74 GLY A CA 1
ATOM 542 C C . GLY A 1 74 ? -17.914 16.994 3.158 1.00 97.12 74 GLY A C 1
ATOM 543 O O . GLY A 1 74 ? -18.714 17.924 3.075 1.00 97.12 74 GLY A O 1
ATOM 544 N N . ALA A 1 75 ? -17.874 16.172 4.207 1.00 96.44 75 ALA A N 1
ATOM 545 C CA . ALA A 1 75 ? -18.681 16.250 5.418 1.00 96.44 75 ALA A CA 1
ATOM 546 C C . ALA A 1 75 ? -17.897 15.666 6.610 1.00 96.44 75 ALA A C 1
ATOM 548 O O . ALA A 1 75 ? -16.798 15.141 6.441 1.00 96.44 75 ALA A O 1
ATOM 549 N N . ALA A 1 76 ? -18.457 15.721 7.819 1.00 94.75 76 ALA A N 1
ATOM 550 C CA . ALA A 1 76 ? -17.877 14.990 8.945 1.00 94.75 76 ALA A CA 1
ATOM 551 C C . ALA A 1 76 ? -17.825 13.482 8.641 1.00 94.75 76 ALA A C 1
ATOM 553 O O . ALA A 1 76 ? -18.792 12.940 8.101 1.00 94.75 76 ALA A O 1
ATOM 554 N N . LEU A 1 77 ? -16.721 12.823 9.007 1.00 93.62 77 LEU A N 1
ATOM 555 C CA . LEU A 1 77 ? -16.507 11.386 8.797 1.00 93.62 77 LEU A CA 1
ATOM 556 C C . LEU A 1 77 ? -16.652 10.975 7.324 1.00 93.62 77 LEU A C 1
ATOM 558 O O . LEU A 1 77 ? -17.392 10.051 6.973 1.00 93.62 77 LEU A O 1
ATOM 562 N N . SER A 1 78 ? -15.945 11.695 6.453 1.00 96.06 78 SER A N 1
ATOM 563 C CA . SER A 1 78 ? -15.887 11.426 5.013 1.00 96.06 78 SER A CA 1
ATOM 564 C C . SER A 1 78 ? -14.444 11.335 4.524 1.00 96.06 78 SER A C 1
ATOM 566 O O . SER A 1 78 ? -13.541 11.924 5.117 1.00 96.06 78 SER A O 1
ATOM 568 N N . GLY A 1 79 ? -14.210 10.566 3.461 1.00 96.62 79 GLY A N 1
ATOM 569 C CA . GLY A 1 79 ? -12.855 10.253 3.011 1.00 96.62 79 GLY A CA 1
ATOM 570 C C . GLY A 1 79 ? -12.815 9.044 2.087 1.00 96.62 79 GLY A C 1
ATOM 571 O O . GLY A 1 79 ? -13.572 8.998 1.119 1.00 96.62 79 GLY A O 1
ATOM 572 N N . ALA A 1 80 ? -11.923 8.098 2.372 1.00 97.75 80 ALA A N 1
ATOM 573 C CA . ALA A 1 80 ? -11.734 6.869 1.607 1.00 97.75 80 ALA A CA 1
ATOM 574 C C . ALA A 1 80 ? -12.205 5.627 2.382 1.00 97.75 80 ALA A C 1
ATOM 576 O O . ALA A 1 80 ? -12.116 5.587 3.609 1.00 97.75 80 ALA A O 1
ATOM 577 N N . SER A 1 81 ? -12.624 4.591 1.661 1.00 96.75 81 SER A N 1
ATOM 578 C CA . SER A 1 81 ? -12.821 3.230 2.170 1.00 96.75 81 SER A CA 1
ATOM 579 C C . SER A 1 81 ? -12.148 2.197 1.266 1.00 96.75 81 SER A C 1
ATOM 581 O O . SER A 1 81 ? -11.880 2.438 0.081 1.00 96.75 81 SER A O 1
ATOM 583 N N . THR A 1 82 ? -11.853 1.032 1.837 1.00 96.31 82 THR A N 1
ATOM 584 C CA . THR A 1 82 ? -11.270 -0.106 1.111 1.00 96.31 82 THR A CA 1
ATOM 585 C C . THR A 1 82 ? -12.315 -0.942 0.372 1.00 96.31 82 THR A C 1
ATOM 587 O O . THR A 1 82 ? -11.965 -1.721 -0.515 1.00 96.31 82 THR A O 1
ATOM 590 N N . GLY A 1 83 ? -13.593 -0.802 0.733 1.00 93.25 83 GLY A N 1
ATOM 591 C CA . GLY A 1 83 ? -14.636 -1.760 0.396 1.00 93.25 83 GLY A CA 1
ATOM 592 C C . GLY A 1 83 ? -14.508 -3.053 1.209 1.00 93.25 83 GLY A C 1
ATOM 593 O O . GLY A 1 83 ? -13.712 -3.172 2.140 1.00 93.25 83 GLY A O 1
ATOM 594 N N . ASN A 1 84 ? -15.305 -4.060 0.847 1.00 94.88 84 ASN A N 1
ATOM 595 C CA . ASN A 1 84 ? -15.453 -5.262 1.667 1.00 94.88 84 ASN A CA 1
ATOM 596 C C . ASN A 1 84 ? -14.205 -6.160 1.636 1.00 94.88 84 ASN A C 1
ATOM 598 O O . ASN A 1 84 ? -13.867 -6.776 0.619 1.00 94.88 84 ASN A O 1
ATOM 602 N N . ILE A 1 85 ? -13.608 -6.361 2.805 1.00 95.81 85 ILE A N 1
ATOM 603 C CA . ILE A 1 85 ? -12.520 -7.297 3.059 1.00 95.81 85 ILE A CA 1
ATOM 604 C C . ILE A 1 85 ? -13.064 -8.500 3.823 1.00 95.81 85 ILE A C 1
ATOM 606 O O . ILE A 1 85 ? -13.656 -8.370 4.890 1.00 95.81 85 ILE A O 1
ATOM 610 N N . SER A 1 86 ? -12.842 -9.702 3.290 1.00 95.38 86 SER A N 1
ATOM 611 C CA . SER A 1 86 ? -13.266 -10.939 3.957 1.00 95.38 86 SER A CA 1
ATOM 612 C C . SER A 1 86 ? -12.422 -11.222 5.196 1.00 95.38 86 SER A C 1
ATOM 614 O O . SER A 1 86 ? -11.190 -11.207 5.137 1.00 95.38 86 SER A O 1
ATOM 616 N N . VAL A 1 87 ? -13.091 -11.544 6.296 1.00 94.62 87 VAL A N 1
ATOM 617 C CA . VAL A 1 87 ? -12.475 -11.884 7.580 1.00 94.62 87 VAL A CA 1
ATOM 618 C C . VAL A 1 87 ? -13.049 -13.194 8.115 1.00 94.62 87 VAL A C 1
ATOM 620 O O . VAL A 1 87 ? -13.812 -13.894 7.456 1.00 94.62 87 VAL A O 1
ATOM 623 N N . THR A 1 88 ? -12.622 -13.586 9.309 1.00 94.19 88 THR A N 1
ATOM 624 C CA . THR A 1 88 ? -13.127 -14.776 9.994 1.00 94.19 88 THR A CA 1
ATOM 625 C C . THR A 1 88 ? -13.510 -14.370 11.400 1.00 94.19 88 THR A C 1
ATOM 627 O O . THR A 1 88 ? -12.661 -13.842 12.121 1.00 94.19 88 THR A O 1
ATOM 630 N N . GLU A 1 89 ? -14.761 -14.641 11.765 1.00 93.75 89 GLU A N 1
ATOM 631 C CA . GLU A 1 89 ? -15.305 -14.452 13.109 1.00 93.75 89 GLU A CA 1
ATOM 632 C C . GLU A 1 89 ? -14.349 -14.970 14.195 1.00 93.75 89 GLU A C 1
ATOM 634 O O . GLU A 1 89 ? -13.778 -16.060 14.083 1.00 93.75 89 GLU A O 1
ATOM 639 N N . GLY A 1 90 ? -14.160 -14.172 15.250 1.00 92.44 90 GLY A N 1
ATOM 640 C CA . GLY A 1 90 ? -13.382 -14.544 16.435 1.00 92.44 90 GLY A CA 1
ATOM 641 C C . GLY A 1 90 ? -11.867 -14.652 16.227 1.00 92.44 90 GLY A C 1
ATOM 642 O O . GLY A 1 90 ? -11.140 -14.946 17.178 1.00 92.44 90 GLY A O 1
ATOM 643 N N . LYS A 1 91 ? -11.355 -14.422 15.013 1.00 92.38 91 LYS A N 1
ATOM 644 C CA . LYS A 1 91 ? -9.913 -14.399 14.742 1.00 92.38 91 LYS A CA 1
ATOM 645 C C . LYS A 1 91 ? -9.366 -12.988 14.950 1.00 92.38 91 LYS A C 1
ATOM 647 O O . LYS A 1 91 ? -9.957 -12.032 14.478 1.00 92.38 91 LYS A O 1
ATOM 652 N N . GLN A 1 92 ? -8.216 -12.858 15.607 1.00 93.06 92 GLN A N 1
ATOM 653 C CA . GLN A 1 92 ? -7.585 -11.555 15.817 1.00 93.06 92 GLN A CA 1
ATOM 654 C C . GLN A 1 92 ? -6.845 -11.067 14.562 1.00 93.06 92 GLN A C 1
ATOM 656 O O . GLN A 1 92 ? -6.040 -11.800 13.967 1.00 93.06 92 GLN A O 1
ATOM 661 N N . TYR A 1 93 ? -7.081 -9.808 14.209 1.00 94.19 93 TYR A N 1
ATOM 662 C CA . TYR A 1 93 ? -6.458 -9.084 13.107 1.00 94.19 93 TYR A CA 1
ATOM 663 C C . TYR A 1 93 ? -5.842 -7.772 13.591 1.00 94.19 93 TYR A C 1
ATOM 665 O O . TYR A 1 93 ? -6.081 -7.321 14.710 1.00 94.19 93 TYR A O 1
ATOM 673 N N . TYR A 1 94 ? -5.069 -7.162 12.705 1.00 94.94 94 TYR A N 1
ATOM 674 C CA . TYR A 1 94 ? -4.653 -5.774 12.781 1.00 94.94 94 TYR A CA 1
ATOM 675 C C . TYR A 1 94 ? -4.988 -5.098 11.456 1.00 94.94 94 TYR A C 1
ATOM 677 O O . TYR A 1 94 ? -4.732 -5.679 10.397 1.00 94.94 94 TYR A O 1
ATOM 685 N N . ALA A 1 95 ? -5.528 -3.888 11.514 1.00 96.12 95 ALA A N 1
ATOM 686 C CA . ALA A 1 95 ? -5.598 -2.966 10.389 1.00 96.12 95 ALA A CA 1
ATOM 687 C C . ALA A 1 95 ? -4.612 -1.826 10.647 1.00 96.12 95 ALA A C 1
ATOM 689 O O . ALA A 1 95 ? -4.496 -1.361 11.780 1.00 96.12 95 ALA A O 1
ATOM 690 N N . ALA A 1 96 ? -3.893 -1.385 9.621 1.00 96.56 96 ALA A N 1
ATOM 691 C CA . ALA A 1 96 ? -3.015 -0.237 9.734 1.00 96.56 96 ALA A CA 1
ATOM 692 C C . ALA A 1 96 ? -2.929 0.583 8.461 1.00 96.56 96 ALA A C 1
ATOM 694 O O . ALA A 1 96 ? -3.082 0.063 7.354 1.00 96.56 96 ALA A O 1
ATOM 695 N N . VAL A 1 97 ? -2.597 1.849 8.663 1.00 97.56 97 VAL A N 1
ATOM 696 C CA . VAL A 1 97 ? -2.256 2.822 7.635 1.00 97.56 97 VAL A CA 1
ATOM 697 C C . VAL A 1 97 ? -1.300 3.844 8.250 1.00 97.56 97 VAL A C 1
ATOM 699 O O . VAL A 1 97 ? -1.302 4.053 9.464 1.00 97.56 97 VAL A O 1
ATOM 702 N N . THR A 1 98 ? -0.473 4.475 7.433 1.00 97.31 98 THR A N 1
ATOM 703 C CA . THR A 1 98 ? 0.337 5.624 7.838 1.00 97.31 98 THR A CA 1
ATOM 704 C C . THR A 1 98 ? -0.365 6.894 7.365 1.00 97.31 98 THR A C 1
ATOM 706 O O . THR A 1 98 ? -0.780 6.987 6.211 1.00 97.31 98 THR A O 1
ATOM 709 N N . CYS A 1 99 ? -0.554 7.853 8.269 1.00 97.56 99 CYS A N 1
ATOM 710 C CA . CYS A 1 99 ? -1.371 9.042 8.054 1.00 97.56 99 CYS A CA 1
ATOM 711 C C . CYS A 1 99 ? -0.602 10.318 8.394 1.00 97.56 99 CYS A C 1
ATOM 713 O O . CYS A 1 99 ? 0.139 10.366 9.372 1.00 97.56 99 CYS A O 1
ATOM 715 N N . SER A 1 100 ? -0.807 11.367 7.611 1.00 97.31 100 SER A N 1
ATOM 716 C CA . SER A 1 100 ? -0.435 12.745 7.932 1.00 97.31 100 SER A CA 1
ATOM 717 C C . SER A 1 100 ? -1.629 13.633 7.611 1.00 97.31 100 SER A C 1
ATOM 719 O O . SER A 1 100 ? -2.333 13.395 6.630 1.00 97.31 100 SER A O 1
ATOM 721 N N . VAL A 1 101 ? -1.872 14.660 8.415 1.00 97.25 101 VAL A N 1
ATOM 722 C CA . VAL A 1 101 ? -2.925 15.648 8.145 1.00 97.25 101 VAL A CA 1
ATOM 723 C C . VAL A 1 101 ? -2.330 17.022 7.887 1.00 97.25 101 VAL A C 1
ATOM 725 O O . VAL A 1 101 ? -1.159 17.299 8.147 1.00 97.25 101 VAL A O 1
ATOM 728 N N . LYS A 1 102 ? -3.121 17.933 7.333 1.00 94.00 102 LYS A N 1
ATOM 729 C CA . LYS A 1 102 ? -2.710 19.336 7.307 1.00 94.00 102 LYS A CA 1
ATOM 730 C C . LYS A 1 102 ? -2.880 19.935 8.707 1.00 94.00 102 LYS A C 1
ATOM 732 O O . LYS A 1 102 ? -3.752 19.540 9.464 1.00 94.00 102 LYS A O 1
ATOM 737 N N . GLN A 1 103 ? -2.072 20.942 9.039 1.00 93.94 103 GLN A N 1
ATOM 738 C CA . GLN A 1 103 ? -2.244 21.677 10.291 1.00 93.94 103 GLN A CA 1
ATOM 739 C C . GLN A 1 103 ? -3.681 22.209 10.440 1.00 93.94 103 GLN A C 1
ATOM 741 O O . GLN A 1 103 ? -4.114 23.028 9.625 1.00 93.94 103 GLN A O 1
ATOM 746 N N . GLY A 1 104 ? -4.336 21.814 11.534 1.00 94.19 104 GLY A N 1
ATOM 747 C CA . GLY A 1 104 ? -5.702 22.214 11.877 1.00 94.19 104 GLY A CA 1
ATOM 748 C C . GLY A 1 104 ? -6.796 21.270 11.372 1.00 94.19 104 GLY A C 1
ATOM 749 O O . GLY A 1 104 ? -7.959 21.564 11.634 1.00 94.19 104 GLY A O 1
ATOM 750 N N . ASP A 1 105 ? -6.424 20.187 10.688 1.00 96.88 105 ASP A N 1
ATOM 751 C CA . ASP A 1 105 ? -7.324 19.131 10.224 1.00 96.88 105 ASP A CA 1
ATOM 752 C C . ASP A 1 105 ? -7.111 17.870 11.080 1.00 96.88 105 ASP A C 1
ATOM 754 O O . ASP A 1 105 ? -6.014 17.669 11.601 1.00 96.88 105 ASP A O 1
ATOM 758 N N . ASP A 1 106 ? -8.116 16.994 11.162 1.00 95.69 106 ASP A N 1
ATOM 759 C CA . ASP A 1 106 ? -8.027 15.736 11.907 1.00 95.69 106 ASP A CA 1
ATOM 760 C C . ASP A 1 106 ? -8.403 14.534 11.030 1.00 95.69 106 ASP A C 1
ATOM 762 O O . ASP A 1 106 ? -9.264 14.613 10.148 1.00 95.69 106 ASP A O 1
ATOM 766 N N . ALA A 1 107 ? -7.828 13.376 11.344 1.00 96.69 107 ALA A N 1
ATOM 767 C CA . ALA A 1 107 ? -8.107 12.111 10.687 1.00 96.69 107 ALA A CA 1
ATOM 768 C C . ALA A 1 107 ? -8.580 11.026 11.662 1.00 96.69 107 ALA A C 1
ATOM 770 O O . ALA A 1 107 ? -8.292 11.043 12.863 1.00 96.69 107 ALA A O 1
ATOM 771 N N . ASP A 1 108 ? -9.329 10.073 11.118 1.00 95.50 108 ASP A N 1
ATOM 772 C CA . ASP A 1 108 ? -9.959 8.970 11.828 1.00 95.50 108 ASP A CA 1
ATOM 773 C C . ASP A 1 108 ? -9.887 7.698 10.968 1.00 95.50 108 ASP A C 1
ATOM 775 O O . ASP A 1 108 ? -10.321 7.675 9.812 1.00 95.50 108 ASP A O 1
ATOM 779 N N . PHE A 1 109 ? -9.296 6.649 11.530 1.00 96.69 109 PHE A N 1
ATOM 780 C CA . PHE A 1 109 ? -9.134 5.342 10.915 1.00 96.69 109 PHE A CA 1
ATOM 781 C C . PHE A 1 109 ? -10.004 4.325 11.649 1.00 96.69 109 PHE A C 1
ATOM 783 O O . PHE A 1 109 ? -9.953 4.238 12.878 1.00 96.69 109 PHE A O 1
ATOM 790 N N . ARG A 1 110 ? -10.820 3.566 10.905 1.00 94.31 110 ARG A N 1
ATOM 791 C CA . ARG A 1 110 ? -11.872 2.716 11.492 1.00 94.31 110 ARG A CA 1
ATOM 792 C C . ARG A 1 110 ? -11.985 1.359 10.833 1.00 94.31 110 ARG A C 1
ATOM 794 O O . ARG A 1 110 ? -11.794 1.233 9.626 1.00 94.31 110 ARG A O 1
ATOM 801 N N . VAL A 1 111 ? -12.429 0.381 11.618 1.00 95.06 111 VAL A N 1
ATOM 802 C CA . VAL A 1 111 ? -12.849 -0.942 11.144 1.00 95.06 111 VAL A CA 1
ATOM 803 C C . VAL A 1 111 ? -14.346 -1.110 11.399 1.00 95.06 111 VAL A C 1
ATOM 805 O O . VAL A 1 111 ? -14.799 -1.086 12.546 1.00 95.06 111 VAL A O 1
ATOM 808 N N . VAL A 1 112 ? -15.123 -1.286 10.333 1.00 93.69 112 VAL A N 1
ATOM 809 C CA . VAL A 1 112 ? -16.590 -1.361 10.391 1.00 93.69 112 VAL A CA 1
ATOM 810 C C . VAL A 1 112 ? -17.065 -2.738 9.947 1.00 93.69 112 VAL A C 1
ATOM 812 O O . VAL A 1 112 ? -16.574 -3.285 8.959 1.00 93.69 112 VAL A O 1
ATOM 815 N N . ASN A 1 113 ? -18.033 -3.304 10.669 1.00 93.25 113 ASN A N 1
ATOM 816 C CA . ASN A 1 113 ? -18.693 -4.539 10.265 1.00 93.25 113 ASN A CA 1
ATOM 817 C C . ASN A 1 113 ? -19.613 -4.269 9.068 1.00 93.25 113 ASN A C 1
ATOM 819 O O . ASN A 1 113 ? -20.565 -3.506 9.172 1.00 93.25 113 ASN A O 1
ATOM 823 N N . VAL A 1 114 ? -19.394 -4.931 7.934 1.00 90.81 114 VAL A N 1
ATOM 824 C CA . VAL A 1 114 ? -20.248 -4.724 6.751 1.00 90.81 114 VAL A CA 1
ATOM 825 C C . VAL A 1 114 ? -21.668 -5.256 6.977 1.00 90.81 114 VAL A C 1
ATOM 827 O O . VAL A 1 114 ? -22.628 -4.720 6.428 1.00 90.81 114 VAL A O 1
ATOM 830 N N . GLN A 1 115 ? -21.821 -6.321 7.770 1.00 87.88 115 GLN A N 1
ATOM 831 C CA . GLN A 1 115 ? -23.126 -6.931 8.052 1.00 87.88 115 GLN A CA 1
ATOM 832 C C . GLN A 1 115 ? -23.955 -6.141 9.077 1.00 87.88 115 GLN A C 1
ATOM 834 O O . GLN A 1 115 ? -25.159 -6.369 9.191 1.00 87.88 115 GLN A O 1
ATOM 839 N N . ASP A 1 116 ? -23.321 -5.223 9.799 1.00 84.44 116 ASP A N 1
ATOM 840 C CA . ASP A 1 116 ? -23.949 -4.294 10.731 1.00 84.44 116 ASP A CA 1
ATOM 841 C C . ASP A 1 116 ? -23.194 -2.967 10.626 1.00 84.44 116 ASP A C 1
ATOM 843 O O . ASP A 1 116 ? -22.298 -2.682 11.415 1.00 84.44 116 ASP A O 1
ATOM 847 N N . SER A 1 117 ? -23.493 -2.199 9.573 1.00 64.94 117 SER A N 1
ATOM 848 C CA . SER A 1 117 ? -22.722 -1.009 9.185 1.00 64.94 117 SER A CA 1
ATOM 849 C C . SER A 1 117 ? -22.728 0.106 10.232 1.00 64.94 117 SER A C 1
ATOM 851 O O . SER A 1 117 ? -21.887 0.999 10.171 1.00 64.94 117 SER A O 1
ATOM 853 N N . ASP A 1 118 ? -23.658 0.053 11.188 1.00 63.72 118 ASP A N 1
ATOM 854 C CA . ASP A 1 118 ? -23.718 0.975 12.324 1.00 63.72 118 ASP A CA 1
ATOM 855 C C . ASP A 1 118 ? -22.856 0.492 13.511 1.00 63.72 118 ASP A C 1
ATOM 857 O O . ASP A 1 118 ? -22.597 1.255 14.445 1.00 63.72 118 ASP A O 1
ATOM 861 N N . ALA A 1 119 ? -22.373 -0.756 13.478 1.00 69.50 119 ALA A N 1
ATOM 862 C CA . ALA A 1 119 ? -21.503 -1.349 14.485 1.00 69.50 119 ALA A CA 1
ATOM 863 C C . ALA A 1 119 ? -20.033 -1.300 14.046 1.00 69.50 119 ALA A C 1
ATOM 865 O O . ALA A 1 119 ? -19.495 -2.180 13.364 1.00 69.50 119 ALA A O 1
ATOM 866 N N . GLN A 1 120 ? -19.357 -0.254 14.507 1.00 76.12 120 GLN A N 1
ATOM 867 C CA . GLN A 1 120 ? -17.901 -0.220 14.579 1.00 76.12 120 GLN A CA 1
ATOM 868 C C . GLN A 1 120 ? -17.409 -1.405 15.432 1.00 76.12 120 GLN A C 1
ATOM 870 O O . GLN A 1 120 ? -17.976 -1.674 16.493 1.00 76.12 120 GLN A O 1
ATOM 875 N N . ILE A 1 121 ? -16.400 -2.141 14.955 1.00 77.06 121 ILE A N 1
ATOM 876 C CA . ILE A 1 121 ? -15.971 -3.392 15.609 1.00 77.06 121 ILE A CA 1
ATOM 877 C C . ILE A 1 121 ? -15.143 -3.123 16.872 1.00 77.06 121 ILE A C 1
ATOM 879 O O . ILE A 1 121 ? -15.316 -3.832 17.858 1.00 77.06 121 ILE A O 1
ATOM 883 N N . ASP A 1 122 ? -14.288 -2.102 16.853 1.00 73.88 122 ASP A N 1
ATOM 884 C CA . ASP A 1 122 ? -13.397 -1.706 17.954 1.00 73.88 122 ASP A CA 1
ATOM 885 C C . ASP A 1 122 ? -13.139 -0.190 17.902 1.00 73.88 122 ASP A C 1
ATOM 887 O O . ASP A 1 122 ? -13.597 0.470 16.973 1.00 73.88 122 ASP A O 1
ATOM 891 N N . ASP A 1 123 ? -12.432 0.370 18.886 1.00 79.25 123 ASP A N 1
ATOM 892 C CA . ASP A 1 123 ? -12.070 1.796 18.949 1.00 79.25 123 ASP A CA 1
ATOM 893 C C . ASP A 1 123 ? -11.325 2.287 17.688 1.00 79.25 123 ASP A C 1
ATOM 895 O O . ASP A 1 123 ? -10.628 1.534 17.005 1.00 79.25 123 ASP A O 1
ATOM 899 N N . ASN A 1 124 ? -11.478 3.577 17.384 1.00 87.12 124 ASN A N 1
ATOM 900 C CA . ASN A 1 124 ? -10.825 4.210 16.237 1.00 87.12 124 ASN A CA 1
ATOM 901 C C . ASN A 1 124 ? -9.399 4.626 16.571 1.00 87.12 124 ASN A C 1
ATOM 903 O O . ASN A 1 124 ? -9.114 4.963 17.718 1.00 87.12 124 ASN A O 1
ATOM 907 N N . ALA A 1 125 ? -8.556 4.683 15.542 1.00 92.94 125 ALA A N 1
ATOM 908 C CA . ALA A 1 125 ? -7.266 5.350 15.630 1.00 92.94 125 ALA A CA 1
ATOM 909 C C . ALA A 1 125 ? -7.366 6.751 15.047 1.00 92.94 125 ALA A C 1
ATOM 911 O O . ALA A 1 125 ? -7.826 6.908 13.913 1.00 92.94 125 ALA A O 1
ATOM 912 N N . THR A 1 126 ? -6.960 7.773 15.800 1.00 94.69 126 THR A N 1
ATOM 913 C CA . THR A 1 126 ? -7.101 9.156 15.345 1.00 94.69 126 THR A CA 1
ATOM 914 C C . THR A 1 126 ? -5.792 9.923 15.385 1.00 94.69 126 THR A C 1
ATOM 916 O O . THR A 1 126 ? -4.858 9.577 16.098 1.00 94.69 126 THR A O 1
ATOM 919 N N . THR A 1 127 ? -5.683 10.956 14.552 1.00 94.56 127 THR A N 1
ATOM 920 C CA . THR A 1 127 ? -4.509 11.830 14.550 1.00 94.56 127 THR A CA 1
ATOM 921 C C . THR A 1 127 ? -4.869 13.216 14.039 1.00 94.56 127 THR A C 1
ATOM 923 O O . THR A 1 127 ? -5.646 13.352 13.097 1.00 94.56 127 THR A O 1
ATOM 926 N N . ASP A 1 128 ? -4.305 14.237 14.667 1.00 94.38 128 ASP A N 1
ATOM 927 C CA . ASP A 1 128 ? -4.310 15.643 14.250 1.00 94.38 128 ASP A CA 1
ATOM 928 C C . ASP A 1 128 ? -2.897 16.098 13.827 1.00 94.38 128 ASP A C 1
ATOM 930 O O . ASP A 1 128 ? -2.621 17.287 13.635 1.00 94.38 128 ASP A O 1
ATOM 934 N N . GLU A 1 129 ? -1.973 15.141 13.677 1.00 92.50 129 GLU A N 1
ATOM 935 C CA . GLU A 1 129 ? -0.555 15.427 13.530 1.00 92.50 129 GLU A CA 1
ATOM 936 C C . GLU A 1 129 ? -0.134 15.645 12.070 1.00 92.50 129 GLU A C 1
ATOM 938 O O . GLU A 1 129 ? -0.318 14.778 11.206 1.00 92.50 129 GLU A O 1
ATOM 943 N N . PRO A 1 130 ? 0.552 16.766 11.773 1.00 93.75 130 PRO A N 1
ATOM 944 C CA . PRO A 1 130 ? 1.133 16.979 10.456 1.00 93.75 130 PRO A CA 1
ATOM 945 C C . PRO A 1 130 ? 2.285 16.029 10.129 1.00 93.75 130 PRO A C 1
ATOM 947 O O . PRO A 1 130 ? 2.617 15.832 8.960 1.00 93.75 130 PRO A O 1
ATOM 950 N N . SER A 1 131 ? 2.923 15.441 11.142 1.00 93.44 131 SER A N 1
ATOM 951 C CA . SER A 1 131 ? 3.915 14.389 10.934 1.00 93.44 131 SER A CA 1
ATOM 952 C C . SER A 1 131 ? 3.253 13.049 10.640 1.00 93.44 131 SER A C 1
ATOM 954 O O . SER A 1 131 ? 2.252 12.698 11.258 1.00 93.44 131 SER A O 1
ATOM 956 N N . TRP A 1 132 ? 3.882 12.265 9.767 1.00 95.56 132 TRP A N 1
ATOM 957 C CA . TRP A 1 132 ? 3.466 10.897 9.486 1.00 95.56 132 TRP A CA 1
ATOM 958 C C . TRP A 1 132 ? 3.400 10.045 10.755 1.00 95.56 132 TRP A C 1
ATOM 960 O O . TRP A 1 132 ? 4.400 9.868 11.458 1.00 95.56 132 TRP A O 1
ATOM 970 N N . THR A 1 133 ? 2.221 9.493 11.003 1.00 95.38 133 THR A N 1
ATOM 971 C CA . THR A 1 133 ? 1.849 8.726 12.189 1.00 95.38 133 THR A CA 1
ATOM 972 C C . THR A 1 133 ? 1.256 7.396 11.751 1.00 95.38 133 THR A C 1
ATOM 974 O O . THR A 1 133 ? 0.416 7.340 10.854 1.00 95.38 133 THR A O 1
ATOM 977 N N . ASP A 1 134 ? 1.687 6.315 12.384 1.00 95.44 134 ASP A N 1
ATOM 978 C CA . ASP A 1 134 ? 1.153 4.985 12.141 1.00 95.44 134 ASP A CA 1
ATOM 979 C C . ASP A 1 134 ? -0.124 4.793 12.957 1.00 95.44 134 ASP A C 1
ATOM 981 O O . ASP A 1 134 ? -0.094 4.835 14.185 1.00 95.44 134 ASP A O 1
ATOM 985 N N . LEU A 1 135 ? -1.241 4.545 12.280 1.00 96.19 135 LEU A N 1
ATOM 986 C CA . LEU A 1 135 ? -2.520 4.209 12.898 1.00 96.19 135 LEU A CA 1
ATOM 987 C C . LEU A 1 135 ? -2.698 2.698 12.820 1.00 96.19 135 LEU A C 1
ATOM 989 O O . LEU A 1 135 ? -2.702 2.143 11.721 1.00 96.19 135 LEU A O 1
ATOM 993 N N . VAL A 1 136 ? -2.778 2.011 13.963 1.00 95.06 136 VAL A N 1
ATOM 994 C CA . VAL A 1 136 ? -2.734 0.538 14.011 1.00 95.06 136 VAL A CA 1
ATOM 995 C C . VAL A 1 136 ? -3.770 -0.018 14.978 1.00 95.06 136 VAL A C 1
ATOM 997 O O . VAL A 1 136 ? -3.529 -0.100 16.178 1.00 95.06 136 VAL A O 1
ATOM 1000 N N . ILE A 1 137 ? -4.891 -0.496 14.444 1.00 94.50 137 ILE A N 1
ATOM 1001 C CA . ILE A 1 137 ? -6.022 -0.999 15.227 1.00 94.50 137 ILE A CA 1
ATOM 1002 C C . ILE A 1 137 ? -5.944 -2.528 15.317 1.00 94.50 137 ILE A C 1
ATOM 1004 O O . ILE A 1 137 ? -6.129 -3.207 14.298 1.00 94.50 137 ILE A O 1
ATOM 1008 N N . PRO A 1 138 ? -5.680 -3.113 16.500 1.00 93.75 138 PRO A N 1
ATOM 1009 C CA . PRO A 1 138 ? -5.983 -4.518 16.737 1.00 93.75 138 PRO A CA 1
ATOM 1010 C C . PRO A 1 138 ? -7.501 -4.700 16.800 1.00 93.75 138 PRO A C 1
ATOM 1012 O O . PRO A 1 138 ? -8.163 -3.978 17.535 1.00 93.75 138 PRO A O 1
ATOM 1015 N N . PHE A 1 139 ? -8.048 -5.688 16.091 1.00 93.81 139 PHE A N 1
ATOM 1016 C CA . PHE A 1 139 ? -9.486 -5.956 16.143 1.00 93.81 139 PHE A CA 1
ATOM 1017 C C . PHE A 1 139 ? -9.835 -7.441 16.065 1.00 93.81 139 PHE A C 1
ATOM 1019 O O . PHE A 1 139 ? -9.048 -8.265 15.583 1.00 93.81 139 PHE A O 1
ATOM 1026 N N . THR A 1 140 ? -11.030 -7.796 16.541 1.00 94.88 140 THR A N 1
ATOM 1027 C CA . THR A 1 140 ? -11.578 -9.159 16.421 1.00 94.88 140 THR A CA 1
ATOM 1028 C C . THR A 1 140 ? -13.002 -9.112 15.862 1.00 94.88 140 THR A C 1
ATOM 1030 O O . THR A 1 140 ? -13.894 -8.632 16.557 1.00 94.88 140 THR A O 1
ATOM 1033 N N . PRO A 1 141 ? -13.257 -9.636 14.645 1.00 93.75 141 PRO A N 1
ATOM 1034 C CA . PRO A 1 141 ? -14.592 -9.656 14.061 1.00 93.75 141 PRO A CA 1
ATOM 1035 C C . PRO A 1 141 ? -15.604 -10.335 14.998 1.00 93.75 141 PRO A C 1
ATOM 1037 O O . PRO A 1 141 ? -15.348 -11.470 15.432 1.00 93.75 141 PRO A O 1
ATOM 1040 N N . PRO A 1 142 ? -16.730 -9.669 15.320 1.00 92.62 142 PRO A N 1
ATOM 1041 C CA . PRO A 1 142 ? -17.737 -10.192 16.234 1.00 92.62 142 PRO A CA 1
ATOM 1042 C C . PRO A 1 142 ? -18.531 -11.332 15.591 1.00 92.62 142 PRO A C 1
ATOM 1044 O O . PRO A 1 142 ? -18.325 -11.693 14.429 1.00 92.62 142 PRO A O 1
ATOM 1047 N N . SER A 1 143 ? -19.462 -11.902 16.357 1.00 93.62 143 SER A N 1
ATOM 1048 C CA . SER A 1 143 ? -20.257 -13.021 15.864 1.00 93.62 143 SER A CA 1
ATOM 1049 C C . SER A 1 143 ? -21.119 -12.648 14.661 1.00 93.62 143 SER A C 1
ATOM 1051 O O . SER A 1 143 ? -21.803 -11.627 14.690 1.00 93.62 143 SER A O 1
ATOM 1053 N N . GLY A 1 144 ? -21.067 -13.460 13.601 1.00 91.44 144 GLY A N 1
ATOM 1054 C CA . GLY A 1 144 ? -21.751 -13.186 12.336 1.00 91.44 144 GLY A CA 1
ATOM 1055 C C . GLY A 1 144 ? -21.052 -12.176 11.415 1.00 91.44 144 GLY A C 1
ATOM 1056 O O . GLY A 1 144 ? -21.603 -11.856 10.362 1.00 91.44 144 GLY A O 1
ATOM 1057 N N . CYS A 1 145 ? -19.859 -11.680 11.768 1.00 94.19 145 CYS A N 1
ATOM 1058 C CA . CYS A 1 145 ? -19.067 -10.808 10.900 1.00 94.19 145 CYS A CA 1
ATOM 1059 C C . CYS A 1 145 ? -18.177 -11.634 9.960 1.00 94.19 145 CYS A C 1
ATOM 1061 O O . CYS A 1 145 ? -17.220 -12.293 10.378 1.00 94.19 145 CYS A O 1
ATOM 1063 N N . GLU A 1 146 ? -18.488 -11.570 8.668 1.00 93.94 146 GLU A N 1
ATOM 1064 C CA . GLU A 1 146 ? -17.739 -12.248 7.604 1.00 93.94 146 GLU A CA 1
ATOM 1065 C C . GLU A 1 146 ? -16.931 -11.260 6.758 1.00 93.94 146 GLU A C 1
ATOM 1067 O O . GLU A 1 146 ? -15.993 -11.654 6.057 1.00 93.94 146 GLU A O 1
ATOM 1072 N N . GLN A 1 147 ? -17.283 -9.972 6.812 1.00 95.44 147 GLN A N 1
ATOM 1073 C CA . GLN A 1 147 ? -16.606 -8.917 6.072 1.00 95.44 147 GLN A CA 1
ATOM 1074 C C . GLN A 1 147 ? -16.484 -7.646 6.909 1.00 95.44 147 GLN A C 1
ATOM 1076 O O . GLN A 1 147 ? -17.409 -7.264 7.624 1.00 95.44 147 GLN A O 1
ATOM 1081 N N . VAL A 1 148 ? -15.353 -6.970 6.755 1.00 95.88 148 VAL A N 1
ATOM 1082 C CA . VAL A 1 148 ? -15.127 -5.626 7.290 1.00 95.88 148 VAL A CA 1
ATOM 1083 C C . VAL A 1 148 ? -14.877 -4.653 6.155 1.00 95.88 148 VAL A C 1
ATOM 1085 O O . VAL A 1 148 ? -14.405 -5.059 5.096 1.00 95.88 148 VAL A O 1
ATOM 1088 N N . ASP A 1 149 ? -15.162 -3.384 6.387 1.00 95.50 149 ASP A N 1
ATOM 1089 C CA . ASP A 1 149 ? -14.648 -2.288 5.573 1.00 95.50 149 ASP A CA 1
ATOM 1090 C C . ASP A 1 149 ? -13.777 -1.394 6.458 1.00 95.50 149 ASP A C 1
ATOM 1092 O O . ASP A 1 149 ? -14.023 -1.248 7.661 1.00 95.50 149 ASP A O 1
ATOM 1096 N N . ILE A 1 150 ? -12.716 -0.858 5.871 1.00 96.31 150 ILE A N 1
ATOM 1097 C CA . ILE A 1 150 ? -11.736 -0.027 6.546 1.00 96.31 150 ILE A CA 1
ATOM 1098 C C . ILE A 1 150 ? -11.875 1.390 6.020 1.00 96.31 150 ILE A C 1
ATOM 1100 O O . ILE A 1 150 ? -11.692 1.645 4.829 1.00 96.31 150 ILE A O 1
ATOM 1104 N N . PHE A 1 151 ? -12.166 2.313 6.926 1.00 96.31 151 PHE A N 1
ATOM 1105 C CA . PHE A 1 151 ? -12.402 3.709 6.602 1.00 96.31 151 PHE A CA 1
ATOM 1106 C C . PHE A 1 151 ? -11.194 4.568 6.989 1.00 96.31 151 PHE A C 1
ATOM 1108 O O . PHE A 1 151 ? -10.617 4.397 8.061 1.00 96.31 151 PHE A O 1
ATOM 1115 N N . MET A 1 152 ? -10.850 5.507 6.112 1.00 97.81 152 MET A N 1
ATOM 1116 C CA . MET A 1 152 ? -9.778 6.498 6.227 1.00 97.81 152 MET A CA 1
ATOM 1117 C C . MET A 1 152 ? -10.395 7.889 6.032 1.00 97.81 152 MET A C 1
ATOM 1119 O O . MET A 1 152 ? -10.600 8.346 4.903 1.00 97.81 152 MET A O 1
ATOM 1123 N N . LEU A 1 153 ? -10.782 8.534 7.131 1.00 96.94 153 LEU A N 1
ATOM 1124 C CA . LEU A 1 153 ? -11.729 9.653 7.136 1.00 96.94 153 LEU A CA 1
ATOM 1125 C C . LEU A 1 153 ? -11.119 10.922 7.715 1.00 96.94 153 LEU A C 1
ATOM 1127 O O . LEU A 1 153 ? -10.299 10.855 8.621 1.00 96.94 153 LEU A O 1
ATOM 1131 N N . GLY A 1 154 ? -11.577 12.080 7.240 1.00 96.81 154 GLY A N 1
ATOM 1132 C CA . GLY A 1 154 ? -11.452 13.334 7.983 1.00 96.81 154 GLY A CA 1
ATOM 1133 C C . GLY A 1 154 ? -12.567 13.459 9.026 1.00 96.81 154 GLY A C 1
ATOM 1134 O O . GLY A 1 154 ? -13.690 12.987 8.792 1.00 96.81 154 GLY A O 1
ATOM 1135 N N . LYS A 1 155 ? -12.295 14.079 10.182 1.00 94.81 155 LYS A N 1
ATOM 1136 C CA . LYS A 1 155 ? -13.300 14.186 11.261 1.00 94.81 155 LYS A CA 1
ATOM 1137 C C . LYS A 1 155 ? -14.364 15.237 10.963 1.00 94.81 155 LYS A C 1
ATOM 1139 O O . LYS A 1 155 ? -15.543 15.003 11.242 1.00 94.81 155 LYS A O 1
ATOM 1144 N N . ALA A 1 156 ? -13.979 16.361 10.374 1.00 96.56 156 ALA A N 1
ATOM 1145 C CA . ALA A 1 156 ? -14.845 17.477 10.032 1.00 96.56 156 ALA A CA 1
ATOM 1146 C C . ALA A 1 156 ? -14.855 17.768 8.523 1.00 96.56 156 ALA A C 1
ATOM 1148 O O . ALA A 1 156 ? -14.019 17.319 7.744 1.00 96.56 156 ALA A O 1
ATOM 1149 N N . SER A 1 157 ? -15.863 18.530 8.092 1.00 96.81 157 SER A N 1
ATOM 1150 C CA . SER A 1 157 ? -15.957 18.983 6.704 1.00 96.81 157 SER A CA 1
ATOM 1151 C C . SER A 1 157 ? -14.783 19.898 6.365 1.00 96.81 157 SER A C 1
ATOM 1153 O O . SER A 1 157 ? -14.599 20.928 7.009 1.00 96.81 157 SER A O 1
ATOM 1155 N N . GLY A 1 158 ? -14.086 19.591 5.276 1.00 96.94 158 GLY A N 1
ATOM 1156 C CA . GLY A 1 158 ? -12.928 20.340 4.798 1.00 96.94 158 GLY A CA 1
ATOM 1157 C C . GLY A 1 158 ? -11.584 19.767 5.240 1.00 96.94 158 GLY A C 1
ATOM 1158 O O . GLY A 1 158 ? -10.583 20.160 4.643 1.00 96.94 158 GLY A O 1
ATOM 1159 N N . ASP A 1 159 ? -11.568 18.831 6.194 1.00 98.25 159 ASP A N 1
ATOM 1160 C CA . ASP A 1 159 ? -10.341 18.190 6.667 1.00 98.25 159 ASP A CA 1
ATOM 1161 C C . ASP A 1 159 ? -9.642 17.440 5.529 1.00 98.25 159 ASP A C 1
ATOM 1163 O O . ASP A 1 159 ? -10.279 16.782 4.694 1.00 98.25 159 ASP A O 1
ATOM 1167 N N . ILE A 1 160 ? -8.315 17.536 5.497 1.00 98.25 160 ILE A N 1
ATOM 1168 C CA . ILE A 1 160 ? -7.461 16.888 4.511 1.00 98.25 160 ILE A CA 1
ATOM 1169 C C . ILE A 1 160 ? -6.497 15.939 5.216 1.00 98.25 160 ILE A C 1
ATOM 1171 O O . ILE A 1 160 ? -5.665 16.357 6.024 1.00 98.25 160 ILE A O 1
ATOM 1175 N N . ALA A 1 161 ? -6.551 14.673 4.808 1.00 98.06 161 ALA A N 1
ATOM 1176 C CA . ALA A 1 161 ? -5.655 13.622 5.262 1.00 98.06 161 ALA A CA 1
ATOM 1177 C C . ALA A 1 161 ? -4.913 12.984 4.080 1.00 98.06 161 ALA A C 1
ATOM 1179 O O . ALA A 1 161 ? -5.457 12.848 2.977 1.00 98.06 161 ALA A O 1
ATOM 1180 N N . TYR A 1 162 ? -3.666 12.602 4.326 1.00 98.38 162 TYR A N 1
ATOM 1181 C CA . TYR A 1 162 ? -2.772 11.916 3.403 1.00 98.38 162 TYR A CA 1
ATOM 1182 C C . TYR A 1 162 ? -2.479 10.529 3.966 1.00 98.38 162 TYR A C 1
ATOM 1184 O O . TYR A 1 162 ? -2.093 10.406 5.127 1.00 98.38 162 TYR A O 1
ATOM 1192 N N . TRP A 1 163 ? -2.665 9.500 3.148 1.00 98.19 163 TRP A N 1
ATOM 1193 C CA . TRP A 1 163 ? -2.622 8.101 3.561 1.00 98.19 163 TRP A CA 1
ATOM 1194 C C . TRP A 1 163 ? -1.589 7.331 2.748 1.00 98.19 163 TRP A C 1
ATOM 1196 O O . TRP A 1 163 ? -1.507 7.531 1.535 1.00 98.19 163 TRP A O 1
ATOM 1206 N N . GLU A 1 164 ? -0.857 6.431 3.405 1.00 97.38 164 GLU A N 1
ATOM 1207 C CA . GLU A 1 164 ? 0.101 5.493 2.809 1.00 97.38 164 GLU A CA 1
ATOM 1208 C C . GLU A 1 164 ? 0.130 4.140 3.536 1.00 97.38 164 GLU A C 1
ATOM 1210 O O . GLU A 1 164 ? -0.342 4.004 4.664 1.00 97.38 164 GLU A O 1
ATOM 1215 N N . ASP A 1 165 ? 0.697 3.125 2.880 1.00 96.88 165 ASP A N 1
ATOM 1216 C CA . ASP A 1 165 ? 1.009 1.813 3.462 1.00 96.88 165 ASP A CA 1
ATOM 1217 C C . ASP A 1 165 ? -0.171 1.101 4.161 1.00 96.88 165 ASP A C 1
ATOM 1219 O O . ASP A 1 165 ? -0.049 0.601 5.291 1.00 96.88 165 ASP A O 1
ATOM 1223 N N . PHE A 1 166 ? -1.321 1.026 3.482 1.00 97.75 166 PHE A N 1
ATOM 1224 C CA . PHE A 1 166 ? -2.496 0.311 3.978 1.00 97.75 166 PHE A CA 1
ATOM 1225 C C . PHE A 1 166 ? -2.257 -1.202 4.049 1.00 97.75 166 PHE A C 1
ATOM 1227 O O . PHE A 1 166 ? -1.864 -1.861 3.079 1.00 97.75 166 PHE A O 1
ATOM 1234 N N . GLN A 1 167 ? -2.595 -1.788 5.194 1.00 96.06 167 GLN A N 1
ATOM 1235 C CA . GLN A 1 167 ? -2.491 -3.222 5.410 1.00 96.06 167 GLN A CA 1
ATOM 1236 C C . GLN A 1 167 ? -3.470 -3.742 6.456 1.00 96.06 167 GLN A C 1
ATOM 1238 O O . GLN A 1 167 ? -3.638 -3.192 7.536 1.00 96.06 167 GLN A O 1
ATOM 1243 N N . ILE A 1 168 ? -4.015 -4.916 6.170 1.00 95.56 168 ILE A N 1
ATOM 1244 C CA . ILE A 1 168 ? -4.626 -5.824 7.139 1.00 95.56 168 ILE A CA 1
ATOM 1245 C C . ILE A 1 168 ? -3.797 -7.110 7.268 1.00 95.56 168 ILE A C 1
ATOM 1247 O O . ILE A 1 168 ? -3.390 -7.687 6.253 1.00 95.56 168 ILE A O 1
ATOM 1251 N N . TRP A 1 169 ? -3.551 -7.582 8.493 1.00 94.44 169 TRP A N 1
ATOM 1252 C CA . TRP A 1 169 ? -2.838 -8.838 8.760 1.00 94.44 169 TRP A CA 1
ATOM 1253 C C . TRP A 1 169 ? -3.379 -9.577 9.991 1.00 94.44 169 TRP A C 1
ATOM 1255 O O . TRP A 1 169 ? -4.147 -9.029 10.775 1.00 94.44 169 TRP A O 1
ATOM 1265 N N . HIS A 1 170 ? -3.032 -10.858 10.145 1.00 88.75 170 HIS A N 1
ATOM 1266 C CA . HIS A 1 170 ? -3.437 -11.650 11.312 1.00 88.75 170 HIS A CA 1
ATOM 1267 C C . HIS A 1 170 ? -2.429 -11.502 12.448 1.00 88.75 170 HIS A C 1
ATOM 1269 O O . HIS A 1 170 ? -1.228 -11.401 12.195 1.00 88.75 170 HIS A O 1
ATOM 1275 N N . ASN A 1 171 ? -2.886 -11.649 13.693 1.00 86.00 171 ASN A N 1
ATOM 1276 C CA . ASN A 1 171 ? -1.961 -11.965 14.774 1.00 86.00 171 ASN A CA 1
ATOM 1277 C C . ASN A 1 171 ? -1.418 -13.396 14.590 1.00 86.00 171 ASN A C 1
ATOM 1279 O O . ASN A 1 171 ? -2.189 -14.356 14.519 1.00 86.00 171 ASN A O 1
ATOM 1283 N N . GLY A 1 172 ? -0.097 -13.550 14.512 1.00 85.06 172 GLY A N 1
ATOM 1284 C CA . GLY A 1 172 ? 0.551 -14.851 14.347 1.00 85.06 172 GLY A CA 1
ATOM 1285 C C . GLY A 1 172 ? 0.937 -15.195 12.902 1.00 85.06 172 GLY A C 1
ATOM 1286 O O . GLY A 1 172 ? 1.197 -14.322 12.076 1.00 85.06 172 GLY A O 1
ATOM 1287 N N . ASP A 1 173 ? 1.072 -16.494 12.627 1.00 86.62 173 ASP A N 1
ATOM 1288 C CA . ASP A 1 173 ? 1.468 -17.002 11.311 1.00 86.62 173 ASP A CA 1
ATOM 1289 C C . ASP A 1 173 ? 0.403 -16.676 10.252 1.00 86.62 173 ASP A C 1
ATOM 1291 O O . ASP A 1 173 ? -0.772 -17.022 10.404 1.00 86.62 173 ASP A O 1
ATOM 1295 N N . GLY A 1 174 ? 0.826 -16.090 9.132 1.00 87.06 174 GLY A N 1
ATOM 1296 C CA . GLY A 1 174 ? -0.061 -15.726 8.027 1.00 87.06 174 GLY A CA 1
ATOM 1297 C C . GLY A 1 174 ? 0.460 -16.206 6.678 1.00 87.06 174 GLY A C 1
ATOM 1298 O O . GLY A 1 174 ? 1.669 -16.250 6.454 1.00 87.06 174 GLY A O 1
ATOM 1299 N N . ILE A 1 175 ? -0.459 -16.574 5.781 1.00 91.56 175 ILE A N 1
ATOM 1300 C CA . ILE A 1 175 ? -0.162 -16.799 4.363 1.00 91.56 175 ILE A CA 1
ATOM 1301 C C . ILE A 1 175 ? -0.709 -15.605 3.598 1.00 91.56 175 ILE A C 1
ATOM 1303 O O . ILE A 1 175 ? -1.919 -15.392 3.571 1.00 91.56 175 ILE A O 1
ATOM 1307 N N . TYR A 1 176 ? 0.183 -14.874 2.949 1.00 93.12 176 TYR A N 1
ATOM 1308 C CA . TYR A 1 176 ? -0.142 -13.625 2.288 1.00 93.12 176 TYR A CA 1
ATOM 1309 C C . TYR A 1 176 ? -0.136 -13.795 0.766 1.00 93.12 176 TYR A C 1
ATOM 1311 O O . TYR A 1 176 ? 0.770 -14.454 0.226 1.00 93.12 176 TYR A O 1
ATOM 1319 N N . PRO A 1 177 ? -1.135 -13.234 0.062 1.00 93.00 177 PRO A N 1
ATOM 1320 C CA . PRO A 1 177 ? -1.033 -13.014 -1.373 1.00 93.00 177 PRO A CA 1
ATOM 1321 C C . PRO A 1 177 ? 0.107 -12.034 -1.676 1.00 93.00 177 PRO A C 1
ATOM 1323 O O . PRO A 1 177 ? 0.430 -11.171 -0.864 1.00 93.00 177 PRO A O 1
ATOM 1326 N N . MET A 1 178 ? 0.728 -12.183 -2.842 1.00 93.25 178 MET A N 1
ATOM 1327 C CA . MET A 1 178 ? 1.741 -11.245 -3.329 1.00 93.25 178 MET A CA 1
ATOM 1328 C C . MET A 1 178 ? 1.110 -10.245 -4.302 1.00 93.25 178 MET A C 1
ATOM 1330 O O . MET A 1 178 ? 0.172 -10.628 -5.010 1.00 93.25 178 MET A O 1
ATOM 1334 N N . PRO A 1 179 ? 1.624 -9.005 -4.382 1.00 93.75 179 PRO A N 1
ATOM 1335 C CA . PRO A 1 179 ? 1.171 -8.055 -5.388 1.00 93.75 179 PRO A CA 1
ATOM 1336 C C . PRO A 1 179 ? 1.469 -8.570 -6.802 1.00 93.75 179 PRO A C 1
ATOM 1338 O O . PRO A 1 179 ? 2.423 -9.327 -7.019 1.00 93.75 179 PRO A O 1
ATOM 1341 N N . SER A 1 180 ? 0.659 -8.164 -7.776 1.00 92.31 180 SER A N 1
ATOM 1342 C CA . SER A 1 180 ? 0.696 -8.681 -9.150 1.00 92.31 180 SER A CA 1
ATOM 1343 C C . SER A 1 180 ? 2.034 -8.438 -9.864 1.00 92.31 180 SER A C 1
ATOM 1345 O O . SER A 1 180 ? 2.455 -9.240 -10.704 1.00 92.31 180 SER A O 1
ATOM 1347 N N . TRP A 1 181 ? 2.762 -7.382 -9.489 1.00 91.25 181 TRP A N 1
ATOM 1348 C CA . TRP A 1 181 ? 4.093 -7.079 -10.024 1.00 91.25 181 TRP A CA 1
ATOM 1349 C C . TRP A 1 181 ? 5.203 -8.012 -9.499 1.00 91.25 181 TRP A C 1
ATOM 1351 O O . TRP A 1 181 ? 6.284 -8.110 -10.101 1.00 91.25 181 TRP A O 1
ATOM 1361 N N . LEU A 1 182 ? 4.960 -8.736 -8.400 1.00 91.88 182 LEU A N 1
ATOM 1362 C CA . LEU A 1 182 ? 5.899 -9.689 -7.816 1.00 91.88 182 LEU A CA 1
ATOM 1363 C C . LEU A 1 182 ? 5.672 -11.088 -8.402 1.00 91.88 182 LEU A C 1
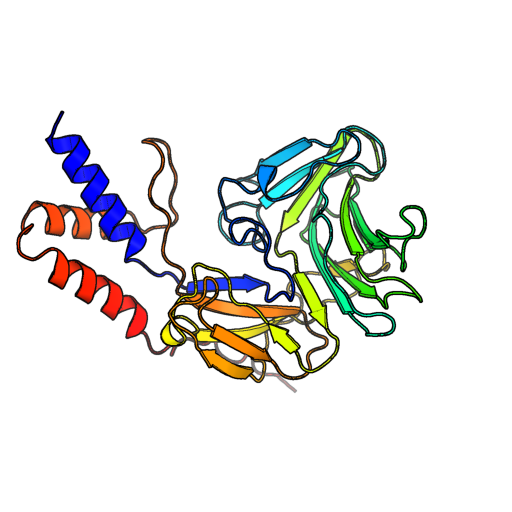ATOM 1365 O O . LEU A 1 182 ? 5.055 -11.973 -7.815 1.00 91.88 182 LEU A O 1
ATOM 1369 N N . THR A 1 183 ? 6.208 -11.304 -9.599 1.00 88.56 183 THR A N 1
ATOM 1370 C CA . THR A 1 183 ? 5.937 -12.519 -10.384 1.00 88.56 183 THR A CA 1
ATOM 1371 C C . THR A 1 183 ? 6.877 -13.689 -10.092 1.00 88.56 183 THR A C 1
ATOM 1373 O O . THR A 1 183 ? 6.620 -14.823 -10.507 1.00 88.56 183 THR A O 1
ATOM 1376 N N . ARG A 1 184 ? 8.008 -13.436 -9.423 1.00 86.50 184 ARG A N 1
ATOM 1377 C CA . ARG A 1 184 ? 9.064 -14.431 -9.188 1.00 86.50 184 ARG A CA 1
ATOM 1378 C C . ARG A 1 184 ? 9.588 -14.343 -7.758 1.00 86.50 184 ARG A C 1
ATOM 1380 O O . ARG A 1 184 ? 9.913 -13.242 -7.326 1.00 86.50 184 ARG A O 1
ATOM 1387 N N . PRO A 1 185 ? 9.840 -15.481 -7.084 1.00 88.31 185 PRO A N 1
ATOM 1388 C CA . PRO A 1 185 ? 10.501 -15.478 -5.780 1.00 88.31 185 PRO A CA 1
ATOM 1389 C C . PRO A 1 185 ? 11.853 -14.756 -5.773 1.00 88.31 185 PRO A C 1
ATOM 1391 O O . PRO A 1 185 ? 12.194 -14.123 -4.791 1.00 88.31 185 PRO A O 1
ATOM 1394 N N . ALA A 1 186 ? 12.597 -14.778 -6.885 1.00 87.19 186 ALA A N 1
ATOM 1395 C CA . ALA A 1 186 ? 13.872 -14.065 -7.008 1.00 87.19 186 ALA A CA 1
ATOM 1396 C C . ALA A 1 186 ? 13.746 -12.527 -6.980 1.00 87.19 186 ALA A C 1
ATOM 1398 O O . ALA A 1 186 ? 14.762 -11.848 -6.891 1.00 87.19 186 ALA A O 1
ATOM 1399 N N . GLN A 1 187 ? 12.534 -11.969 -7.111 1.00 91.50 187 GLN A N 1
ATOM 1400 C CA . GLN A 1 187 ? 12.300 -10.539 -6.888 1.00 91.50 187 GLN A CA 1
ATOM 1401 C C . GLN A 1 187 ? 12.232 -10.203 -5.395 1.00 91.50 187 GLN A C 1
ATOM 1403 O O . GLN A 1 187 ? 12.466 -9.056 -5.038 1.00 91.50 187 GLN A O 1
ATOM 1408 N N . LEU A 1 188 ? 11.908 -11.170 -4.532 1.00 92.50 188 LEU A N 1
ATOM 1409 C CA . LEU A 1 188 ? 11.867 -10.967 -3.089 1.00 92.50 188 LEU A CA 1
ATOM 1410 C C . LEU A 1 188 ? 13.298 -10.951 -2.546 1.00 92.50 188 LEU A C 1
ATOM 1412 O O . LEU A 1 188 ? 14.030 -11.929 -2.696 1.00 92.50 188 LEU A O 1
ATOM 1416 N N . LEU A 1 189 ? 13.684 -9.840 -1.927 1.00 92.69 189 LEU A N 1
ATOM 1417 C CA . LEU A 1 189 ? 14.989 -9.681 -1.291 1.00 92.69 189 LEU A CA 1
ATOM 1418 C C . LEU A 1 189 ? 14.900 -10.023 0.196 1.00 92.69 189 LEU A C 1
ATOM 1420 O O . LEU A 1 189 ? 15.768 -10.718 0.718 1.00 92.69 189 LEU A O 1
ATOM 1424 N N . ASP A 1 190 ? 13.850 -9.548 0.872 1.00 93.88 190 ASP A N 1
ATOM 1425 C CA . ASP A 1 190 ? 13.644 -9.791 2.297 1.00 93.88 190 ASP A CA 1
ATOM 1426 C C . ASP A 1 190 ? 12.190 -9.561 2.739 1.00 93.88 190 ASP A C 1
ATOM 1428 O O . ASP A 1 190 ? 11.371 -9.025 1.992 1.00 93.88 190 ASP A O 1
ATOM 1432 N N . VAL A 1 191 ? 11.883 -9.932 3.981 1.00 94.12 191 VAL A N 1
ATOM 1433 C CA . VAL A 1 191 ? 10.628 -9.611 4.668 1.00 94.12 191 VAL A CA 1
ATOM 1434 C C . VAL A 1 191 ? 10.977 -8.962 5.998 1.00 94.12 191 VAL A C 1
ATOM 1436 O O . VAL A 1 191 ? 11.763 -9.499 6.780 1.00 94.12 191 VAL A O 1
ATOM 1439 N N . ARG A 1 192 ? 10.411 -7.786 6.253 1.00 93.75 192 ARG A N 1
ATOM 1440 C CA . ARG A 1 192 ? 10.765 -6.930 7.384 1.00 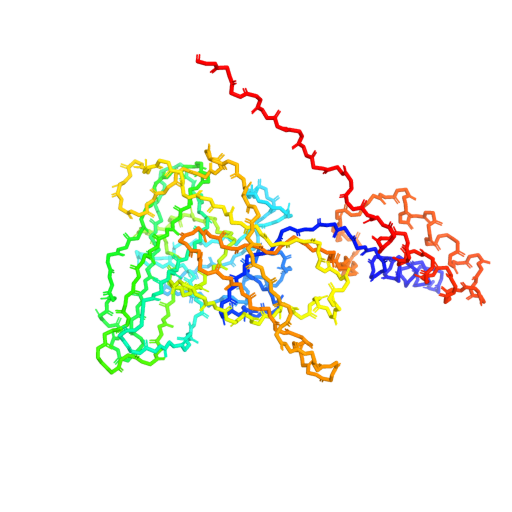93.75 192 ARG A CA 1
ATOM 1441 C C . ARG A 1 192 ? 9.535 -6.596 8.208 1.00 93.75 192 ARG A C 1
ATOM 1443 O O . ARG A 1 192 ? 8.449 -6.427 7.673 1.00 93.75 192 ARG A O 1
ATOM 1450 N N . GLY A 1 193 ? 9.720 -6.512 9.514 1.00 92.81 193 GLY A N 1
ATOM 1451 C CA . GLY A 1 193 ? 8.750 -6.004 10.463 1.00 92.81 193 GLY A CA 1
ATOM 1452 C C . GLY A 1 193 ? 9.145 -4.593 10.856 1.00 92.81 193 GLY A C 1
ATOM 1453 O O . GLY A 1 193 ? 10.319 -4.348 11.148 1.00 92.81 193 GLY A O 1
ATOM 1454 N N . PHE A 1 194 ? 8.179 -3.687 10.873 1.00 92.50 194 PHE A N 1
ATOM 1455 C CA . PHE A 1 194 ? 8.329 -2.336 11.397 1.00 92.50 194 PHE A CA 1
ATOM 1456 C C . PHE A 1 194 ? 7.629 -2.286 12.760 1.00 92.50 194 PHE A C 1
ATOM 1458 O O . PHE A 1 194 ? 6.398 -2.393 12.824 1.00 92.50 194 PHE A O 1
ATOM 1465 N N . PRO A 1 195 ? 8.395 -2.267 13.869 1.00 91.50 195 PRO A N 1
ATOM 1466 C CA . PRO A 1 195 ? 7.821 -2.172 15.204 1.00 91.50 195 PRO A CA 1
ATOM 1467 C C . PRO A 1 195 ? 7.109 -0.834 15.406 1.00 91.50 195 PRO A C 1
ATOM 1469 O O . PRO A 1 195 ? 7.551 0.188 14.888 1.00 91.50 195 PRO A O 1
ATOM 1472 N N . LEU A 1 196 ? 6.040 -0.852 16.202 1.00 91.38 196 LEU A N 1
ATOM 1473 C CA . LEU A 1 196 ? 5.311 0.360 16.575 1.00 91.38 196 LEU A CA 1
ATOM 1474 C C . LEU A 1 196 ? 6.209 1.280 17.404 1.00 91.38 196 LEU A C 1
ATOM 1476 O O . LEU A 1 196 ? 6.939 0.809 18.281 1.00 91.38 196 LEU A O 1
ATOM 1480 N N . GLY A 1 197 ? 6.158 2.582 17.140 1.00 90.75 197 GLY A N 1
ATOM 1481 C CA . GLY A 1 197 ? 6.822 3.573 17.979 1.00 90.75 197 GLY A CA 1
ATOM 1482 C C . GLY A 1 197 ? 6.147 3.750 19.337 1.00 90.75 197 GLY A C 1
ATOM 1483 O O . GLY A 1 197 ? 5.256 3.001 19.741 1.00 90.75 197 GLY A O 1
ATOM 1484 N N . SER A 1 198 ? 6.584 4.773 20.058 1.00 89.75 198 SER A N 1
ATOM 1485 C CA . SER A 1 198 ? 5.863 5.283 21.215 1.00 89.75 198 SER A CA 1
ATOM 1486 C C . SER A 1 198 ? 4.480 5.795 20.808 1.00 89.75 198 SER A C 1
ATOM 1488 O O . SER A 1 198 ? 4.282 6.258 19.680 1.00 89.75 198 SER A O 1
ATOM 1490 N N . GLY A 1 199 ? 3.529 5.700 21.743 1.00 86.62 199 GLY A N 1
ATOM 1491 C CA . GLY A 1 199 ? 2.172 6.205 21.548 1.00 86.62 199 GLY A CA 1
ATOM 1492 C C . GLY A 1 199 ? 2.189 7.677 21.149 1.00 86.62 199 GLY A C 1
ATOM 1493 O O . GLY A 1 199 ? 2.989 8.473 21.674 1.00 86.62 199 GLY A O 1
ATOM 1494 N N . GLY A 1 200 ? 1.351 8.0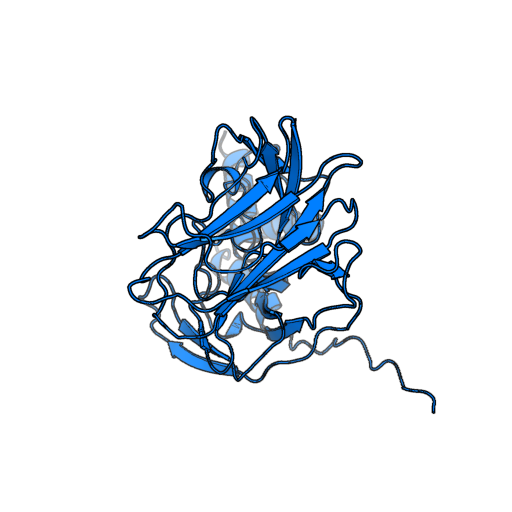06 20.179 1.00 76.31 200 GLY A N 1
ATOM 1495 C CA . GLY A 1 200 ? 1.186 9.359 19.705 1.00 76.31 200 GLY A CA 1
A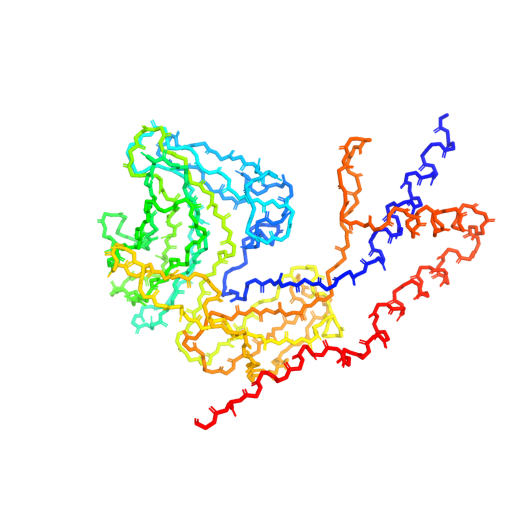TOM 1496 C C . GLY A 1 200 ? 0.354 10.214 20.674 1.00 76.31 200 GLY A C 1
ATOM 1497 O O . GLY A 1 200 ? 0.025 9.795 21.792 1.00 76.31 200 GLY A O 1
ATOM 1498 N N . PRO A 1 201 ? 0.118 11.479 20.305 1.00 66.56 201 PRO A N 1
ATOM 1499 C CA . PRO A 1 201 ? -0.539 12.469 21.153 1.00 66.56 201 PRO A CA 1
ATOM 1500 C C . PRO A 1 201 ? -1.977 12.108 21.526 1.00 66.56 201 PRO A C 1
ATOM 1502 O O . PRO A 1 201 ? -2.400 12.441 22.634 1.00 66.56 201 PRO A O 1
ATOM 1505 N N . ALA A 1 202 ? -2.702 11.417 20.642 1.00 73.19 202 ALA A N 1
ATOM 1506 C CA . ALA A 1 202 ? -4.077 11.003 20.897 1.00 73.19 202 ALA A CA 1
ATOM 1507 C C . ALA A 1 202 ? -4.134 9.765 21.811 1.00 73.19 202 ALA A C 1
ATOM 1509 O O . ALA A 1 202 ? -5.086 9.599 22.577 1.00 73.19 202 ALA A O 1
ATOM 1510 N N . SER A 1 203 ? -3.058 8.966 21.835 1.00 72.94 203 SER A N 1
ATOM 1511 C CA . SER A 1 203 ? -2.902 7.755 22.651 1.00 72.94 203 SER A CA 1
ATOM 1512 C C . SER A 1 203 ? -4.010 6.718 22.424 1.00 72.94 203 SER A C 1
ATOM 1514 O O . SER A 1 203 ? -4.274 5.884 23.294 1.00 72.94 203 SER A O 1
ATOM 1516 N N . ASP A 1 204 ? -4.631 6.752 21.247 1.00 83.94 204 ASP A N 1
ATOM 1517 C CA . ASP A 1 204 ? -5.745 5.918 20.806 1.00 83.94 204 ASP A CA 1
ATOM 1518 C C . ASP A 1 204 ? -5.322 5.069 19.601 1.00 83.94 204 ASP A C 1
ATOM 1520 O O . ASP A 1 204 ? -5.940 5.101 18.553 1.00 83.94 204 ASP A O 1
ATOM 1524 N N . PHE A 1 205 ? -4.259 4.271 19.744 1.00 91.38 205 PHE A N 1
ATOM 1525 C CA . PHE A 1 205 ? -3.692 3.454 18.652 1.00 91.38 205 PHE A CA 1
ATOM 1526 C C . PHE A 1 205 ? -2.987 4.247 17.539 1.00 91.38 205 PHE A C 1
ATOM 1528 O O . PHE A 1 205 ? -2.766 3.727 16.438 1.00 91.38 205 PHE A O 1
ATOM 1535 N N . ASP A 1 206 ? -2.572 5.470 17.852 1.00 93.06 206 ASP A N 1
ATOM 1536 C CA . ASP A 1 206 ? -1.621 6.260 17.087 1.00 93.06 206 ASP A CA 1
ATOM 1537 C C . ASP A 1 206 ? -0.184 6.016 17.581 1.00 93.06 206 ASP A C 1
ATOM 1539 O O . ASP A 1 206 ? 0.098 5.914 18.779 1.00 93.06 206 ASP A O 1
ATOM 1543 N N . TYR A 1 207 ? 0.759 5.891 16.652 1.00 93.88 207 TYR A N 1
ATOM 1544 C CA . TYR A 1 207 ? 2.150 5.577 16.961 1.00 93.88 207 TYR A CA 1
ATOM 1545 C C . TYR A 1 207 ? 3.096 6.433 16.132 1.00 93.88 207 TYR A C 1
ATOM 1547 O O . TYR A 1 207 ? 2.922 6.608 14.926 1.00 93.88 207 TYR A O 1
ATOM 1555 N N . ARG A 1 208 ? 4.158 6.935 16.764 1.00 91.44 208 ARG A N 1
ATOM 1556 C CA . ARG A 1 208 ? 5.202 7.672 16.045 1.00 91.44 208 ARG A CA 1
ATOM 1557 C C . ARG A 1 208 ? 5.921 6.748 15.061 1.00 91.44 208 ARG A C 1
ATOM 1559 O O . ARG A 1 208 ? 6.464 5.710 15.443 1.00 91.44 208 ARG A O 1
ATOM 1566 N N . THR A 1 209 ? 5.950 7.146 13.796 1.00 90.44 209 THR A N 1
ATOM 1567 C CA . THR A 1 209 ? 6.538 6.347 12.717 1.00 90.44 209 THR A CA 1
ATOM 1568 C C . THR A 1 209 ? 8.067 6.318 12.819 1.00 90.44 209 THR A C 1
ATOM 1570 O O . THR A 1 209 ? 8.697 7.305 13.194 1.00 90.44 209 THR A O 1
ATOM 1573 N N . HIS A 1 210 ? 8.685 5.185 12.471 1.00 84.19 210 HIS A N 1
ATOM 1574 C CA . HIS A 1 210 ? 10.146 5.010 12.370 1.00 84.19 210 HIS A CA 1
ATOM 1575 C C . HIS A 1 210 ? 10.988 5.291 13.633 1.00 84.19 210 HIS A C 1
ATOM 1577 O O . HIS A 1 210 ? 12.211 5.410 13.535 1.00 84.19 210 HIS A O 1
ATOM 1583 N N . GLU A 1 211 ? 10.403 5.334 14.833 1.00 87.94 211 GLU A N 1
ATOM 1584 C CA . GLU A 1 211 ? 11.201 5.443 16.069 1.00 87.94 211 GLU A CA 1
ATOM 1585 C C . GLU A 1 211 ? 12.076 4.210 16.324 1.00 87.94 211 GLU A C 1
ATOM 1587 O O . GLU A 1 211 ? 13.119 4.290 16.976 1.00 87.94 211 GLU A O 1
ATOM 1592 N N . GLN A 1 212 ? 11.656 3.061 15.794 1.00 85.75 212 GLN A N 1
ATOM 1593 C CA . GLN A 1 212 ? 12.391 1.808 15.860 1.00 85.75 212 GLN A CA 1
ATOM 1594 C C . GLN A 1 212 ? 12.872 1.402 14.465 1.00 85.75 212 GLN A C 1
ATOM 1596 O O . GLN A 1 212 ? 12.178 1.580 13.465 1.00 85.75 212 GLN A O 1
ATOM 1601 N N . GLY A 1 213 ? 14.072 0.823 14.394 1.00 86.38 213 GLY A N 1
ATOM 1602 C CA . GLY A 1 213 ? 14.587 0.263 13.147 1.00 86.38 213 GLY A CA 1
ATOM 1603 C C . GLY A 1 213 ? 13.795 -0.971 12.706 1.00 86.38 213 GLY A C 1
ATOM 1604 O O . GLY A 1 213 ? 13.307 -1.739 13.536 1.00 86.38 213 GLY A O 1
ATOM 1605 N N . SER A 1 214 ? 13.712 -1.196 11.392 1.00 91.19 214 SER A N 1
ATOM 1606 C CA . SER A 1 214 ? 13.112 -2.423 10.857 1.00 91.19 214 SER A CA 1
ATOM 1607 C C . SER A 1 214 ? 13.899 -3.671 11.275 1.00 91.19 214 SER A C 1
ATOM 1609 O O . SER A 1 214 ? 15.131 -3.662 11.373 1.00 91.19 214 SER A O 1
ATOM 1611 N N . GLN A 1 215 ? 13.189 -4.779 11.463 1.00 91.31 215 GLN A N 1
ATOM 1612 C CA . GLN A 1 215 ? 13.765 -6.067 11.853 1.00 91.31 215 GLN A CA 1
ATOM 1613 C C . GLN A 1 215 ? 13.403 -7.165 10.845 1.00 91.31 215 GLN A C 1
ATOM 1615 O O . GLN A 1 215 ? 12.310 -7.135 10.286 1.00 91.31 215 GLN A O 1
ATOM 1620 N N . PRO A 1 216 ? 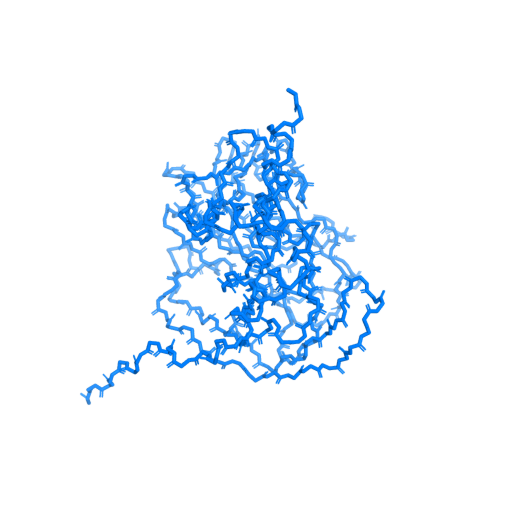14.293 -8.131 10.562 1.00 92.25 216 PRO A N 1
ATOM 1621 C CA . PRO A 1 216 ? 13.971 -9.246 9.674 1.00 92.25 216 PRO A CA 1
ATOM 1622 C C . PRO A 1 216 ? 12.885 -10.141 10.283 1.00 92.25 216 PRO A C 1
ATOM 1624 O O . PRO A 1 216 ? 12.919 -10.443 11.477 1.00 92.25 216 PRO A O 1
ATOM 1627 N N . LEU A 1 217 ? 11.948 -10.595 9.453 1.00 91.06 217 LEU A N 1
ATOM 1628 C CA . LEU A 1 217 ? 10.929 -11.577 9.825 1.00 91.06 217 LEU A CA 1
ATOM 1629 C C . LEU A 1 217 ? 11.267 -12.945 9.239 1.00 91.06 217 LEU A C 1
ATOM 1631 O O . LEU A 1 217 ? 11.876 -13.058 8.178 1.00 91.06 217 LEU A O 1
ATOM 1635 N N . SER A 1 218 ? 10.841 -14.008 9.920 1.00 91.94 218 SER A N 1
ATOM 1636 C CA . SER A 1 218 ? 10.981 -15.367 9.390 1.00 91.94 218 SER A CA 1
ATOM 1637 C C . SER A 1 218 ? 9.883 -15.650 8.370 1.00 91.94 218 SER A C 1
ATOM 1639 O O . SER A 1 218 ? 8.698 -15.466 8.653 1.00 91.94 218 SER A O 1
ATOM 1641 N N . TYR A 1 219 ? 10.265 -16.125 7.185 1.00 93.12 219 TYR A N 1
ATOM 1642 C CA . TYR A 1 219 ? 9.326 -16.407 6.105 1.00 93.12 219 TYR A CA 1
ATOM 1643 C C . TYR A 1 219 ? 9.732 -17.619 5.266 1.00 93.12 219 TYR A C 1
ATOM 1645 O O . TYR A 1 219 ? 10.886 -18.047 5.255 1.00 93.12 219 TYR A O 1
ATOM 1653 N N . LYS A 1 220 ? 8.765 -18.164 4.526 1.00 92.50 220 LYS A N 1
ATOM 1654 C CA . LYS A 1 220 ? 8.993 -19.152 3.468 1.00 92.50 220 LYS A CA 1
ATOM 1655 C C . LYS A 1 220 ? 8.013 -18.960 2.317 1.00 92.50 220 LYS A C 1
ATOM 1657 O O . LYS A 1 220 ? 6.872 -18.548 2.518 1.00 92.50 220 LYS A O 1
ATOM 1662 N N . VAL A 1 221 ? 8.441 -19.310 1.109 1.00 91.69 221 VAL A N 1
ATOM 1663 C CA . VAL A 1 221 ? 7.533 -19.417 -0.039 1.00 91.69 221 VAL A CA 1
ATOM 1664 C C . VAL A 1 221 ? 6.682 -20.669 0.154 1.00 91.69 221 VAL A C 1
ATOM 1666 O O . VAL A 1 221 ? 7.212 -21.777 0.195 1.00 91.69 221 VAL A O 1
ATOM 1669 N N . GLU A 1 222 ? 5.374 -20.488 0.318 1.00 88.50 222 GLU A N 1
ATOM 1670 C CA . GLU A 1 222 ? 4.454 -21.579 0.656 1.00 88.50 222 GLU A CA 1
ATOM 1671 C C . GLU A 1 222 ? 3.988 -22.338 -0.588 1.00 88.50 222 GLU A C 1
ATOM 1673 O O . GLU A 1 222 ? 3.892 -23.561 -0.590 1.00 88.50 222 GLU A O 1
ATOM 1678 N N . SER A 1 223 ? 3.695 -21.610 -1.665 1.00 83.56 223 SER A N 1
ATOM 1679 C CA . SER A 1 223 ? 3.225 -22.183 -2.927 1.00 83.56 223 SER A CA 1
ATOM 1680 C C . SER A 1 223 ? 3.635 -21.300 -4.095 1.00 83.56 223 SER A C 1
ATOM 1682 O O . SER A 1 223 ? 3.757 -20.089 -3.930 1.00 83.56 223 SER A O 1
ATOM 1684 N N . VAL A 1 224 ? 3.845 -21.907 -5.266 1.00 86.06 224 VAL A N 1
ATOM 1685 C CA . VAL A 1 224 ? 4.157 -21.214 -6.522 1.00 86.06 224 VAL A CA 1
ATOM 1686 C C . VAL A 1 224 ? 3.303 -21.819 -7.638 1.00 86.06 224 VAL A C 1
ATOM 1688 O O . VAL A 1 224 ? 3.486 -22.985 -7.981 1.00 86.06 224 VAL A O 1
ATOM 1691 N N . ASP A 1 225 ? 2.415 -21.029 -8.240 1.00 85.44 225 ASP A N 1
ATOM 1692 C CA . ASP A 1 225 ? 1.750 -21.336 -9.512 1.00 85.44 225 ASP A CA 1
ATOM 1693 C C . ASP A 1 225 ? 1.966 -20.179 -10.490 1.00 85.44 225 ASP A C 1
ATOM 1695 O O . ASP A 1 225 ? 1.320 -19.139 -10.423 1.00 85.44 225 ASP A O 1
ATOM 1699 N N . ARG A 1 226 ? 2.855 -20.386 -11.465 1.00 77.88 226 ARG A N 1
ATOM 1700 C CA . ARG A 1 226 ? 3.226 -19.364 -12.458 1.00 77.88 226 ARG A CA 1
ATOM 1701 C C . ARG A 1 226 ? 2.087 -18.943 -13.392 1.00 77.88 226 ARG A C 1
ATOM 1703 O O . ARG A 1 226 ? 2.280 -18.011 -14.165 1.00 77.88 226 ARG A O 1
ATOM 1710 N N . ARG A 1 227 ? 0.951 -19.646 -13.385 1.00 80.88 227 ARG A N 1
ATOM 1711 C CA . ARG A 1 227 ? -0.230 -19.313 -14.197 1.00 80.88 227 ARG A CA 1
ATOM 1712 C C . ARG A 1 227 ? -1.248 -18.476 -13.427 1.00 80.88 227 ARG A C 1
ATOM 1714 O O . ARG A 1 227 ? -2.162 -17.941 -14.046 1.00 80.88 227 ARG A O 1
ATOM 1721 N N . ALA A 1 228 ? -1.136 -18.418 -12.101 1.00 79.75 228 ALA A N 1
ATOM 1722 C CA . ALA A 1 228 ? -2.047 -17.650 -11.272 1.00 79.75 228 ALA A CA 1
ATOM 1723 C C . ALA A 1 228 ? -1.785 -16.147 -11.432 1.00 79.75 228 ALA A C 1
ATOM 1725 O O . ALA A 1 228 ? -0.649 -15.731 -11.654 1.00 79.75 228 ALA A O 1
ATOM 1726 N N . ASN A 1 229 ? -2.832 -15.335 -11.257 1.00 78.69 229 ASN A N 1
ATOM 1727 C CA . ASN A 1 229 ? -2.711 -13.873 -11.248 1.00 78.69 229 ASN A CA 1
ATOM 1728 C C . ASN A 1 229 ? -1.761 -13.376 -10.139 1.00 78.69 229 ASN A C 1
ATOM 1730 O O . ASN A 1 229 ? -1.084 -12.369 -10.29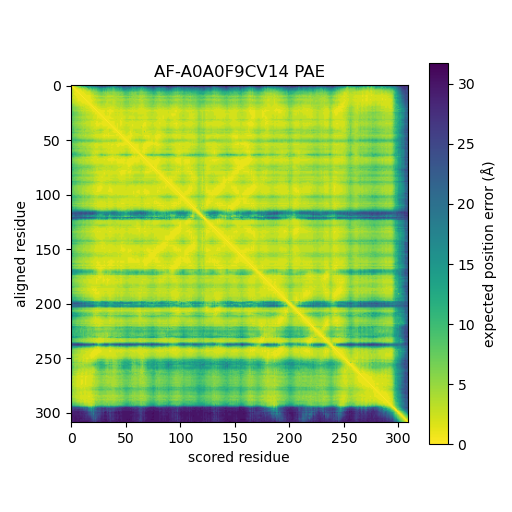6 1.00 78.69 229 ASN A O 1
ATOM 1734 N N . GLN A 1 230 ? -1.682 -14.124 -9.035 1.00 82.81 230 GLN A N 1
ATOM 1735 C CA . GLN A 1 230 ? -0.712 -13.942 -7.956 1.00 82.81 230 GLN A CA 1
ATOM 1736 C C . GLN A 1 230 ? 0.164 -15.199 -7.894 1.00 82.81 230 GLN A C 1
ATOM 1738 O O . GLN A 1 230 ? -0.281 -16.226 -7.368 1.00 82.81 230 GLN A O 1
ATOM 1743 N N . PRO A 1 231 ? 1.375 -15.173 -8.482 1.00 79.12 231 PRO A N 1
ATOM 1744 C CA . PRO A 1 231 ? 2.081 -16.405 -8.828 1.00 79.12 231 PRO A CA 1
ATOM 1745 C C . PRO A 1 231 ? 2.625 -17.205 -7.651 1.00 79.12 231 PRO A C 1
ATOM 1747 O O . PRO A 1 231 ? 3.008 -18.361 -7.820 1.00 79.12 231 PRO A O 1
ATOM 1750 N N . PHE A 1 232 ? 2.723 -16.608 -6.468 1.00 86.00 232 PHE A N 1
ATOM 1751 C CA . PHE A 1 232 ? 3.138 -17.319 -5.271 1.00 86.00 232 PHE A CA 1
ATOM 1752 C C . PHE A 1 232 ? 2.551 -16.693 -4.014 1.00 86.00 232 PHE A C 1
ATOM 1754 O O . PHE A 1 232 ? 2.080 -15.557 -4.024 1.00 86.00 232 PHE A O 1
ATOM 1761 N N . ARG A 1 233 ? 2.570 -17.469 -2.930 1.00 89.69 233 ARG A N 1
ATOM 1762 C CA . ARG A 1 233 ? 2.145 -17.031 -1.599 1.00 89.69 233 ARG A CA 1
ATOM 1763 C C . ARG A 1 233 ? 3.296 -17.136 -0.620 1.00 89.69 233 ARG A C 1
ATOM 1765 O O . ARG A 1 233 ? 4.089 -18.082 -0.677 1.00 89.69 233 ARG A O 1
ATOM 1772 N N . LEU A 1 234 ? 3.349 -16.188 0.300 1.00 92.06 234 LEU A N 1
ATOM 1773 C CA . LEU A 1 234 ? 4.391 -16.098 1.308 1.00 92.06 234 LEU A CA 1
ATOM 1774 C C . LEU A 1 234 ? 3.807 -16.469 2.667 1.00 92.06 234 LEU A C 1
ATOM 1776 O O . LEU A 1 234 ? 2.847 -15.843 3.109 1.00 92.06 234 LEU A O 1
ATOM 1780 N N . LYS A 1 235 ? 4.379 -17.470 3.337 1.00 92.06 235 LYS A N 1
ATOM 1781 C CA . LYS A 1 235 ? 4.091 -17.701 4.750 1.00 92.06 235 LYS A CA 1
ATOM 1782 C C . LYS A 1 235 ? 5.073 -16.883 5.581 1.00 92.06 235 LYS A C 1
ATOM 1784 O O . LYS A 1 235 ? 6.275 -17.123 5.489 1.00 92.06 235 LYS A O 1
ATOM 1789 N N . VAL A 1 236 ? 4.568 -15.974 6.406 1.00 91.69 236 VAL A N 1
ATOM 1790 C CA . VAL A 1 236 ? 5.360 -15.192 7.368 1.00 91.69 236 VAL A CA 1
ATOM 1791 C C . VAL A 1 236 ? 5.002 -15.651 8.774 1.00 91.69 236 VAL A C 1
ATOM 1793 O O . VAL A 1 236 ? 3.827 -15.871 9.073 1.00 91.69 236 VAL A O 1
ATOM 1796 N N . GLN A 1 237 ? 6.019 -15.873 9.604 1.00 86.69 237 GLN A N 1
ATOM 1797 C CA . GLN A 1 237 ? 5.842 -16.353 10.970 1.00 86.69 237 GLN A CA 1
ATOM 1798 C C . GLN A 1 237 ? 5.550 -15.211 11.943 1.00 86.69 237 GLN A C 1
ATOM 1800 O O . GLN A 1 237 ? 6.072 -14.111 11.775 1.00 86.69 237 GLN A O 1
ATOM 1805 N N . ALA A 1 238 ? 4.716 -15.529 12.937 1.00 66.19 238 ALA A N 1
ATOM 1806 C CA . ALA A 1 238 ? 4.164 -14.669 13.981 1.00 66.19 238 ALA A CA 1
ATOM 1807 C C . ALA A 1 238 ? 4.837 -13.304 14.179 1.00 66.19 238 ALA A C 1
ATOM 1809 O O . ALA A 1 238 ? 5.946 -13.208 14.703 1.00 66.19 238 ALA A O 1
ATOM 1810 N N . THR A 1 239 ? 4.108 -12.242 13.826 1.00 69.25 239 THR A N 1
ATOM 1811 C CA . THR A 1 239 ? 4.550 -10.861 14.014 1.00 69.25 239 THR A CA 1
ATOM 1812 C C . THR A 1 239 ? 3.422 -9.993 14.569 1.00 69.25 239 THR A C 1
ATOM 1814 O O . THR A 1 239 ? 2.360 -9.873 13.967 1.00 69.25 239 THR A O 1
ATOM 1817 N N . SER A 1 240 ? 3.674 -9.363 15.718 1.00 76.69 240 SER A N 1
ATOM 1818 C CA . SER A 1 240 ? 2.898 -8.210 16.196 1.00 76.69 240 SER A CA 1
ATOM 1819 C C . SER A 1 240 ? 3.340 -6.902 15.527 1.00 76.69 240 SER A C 1
ATOM 1821 O O . SER A 1 240 ? 2.697 -5.874 15.691 1.00 76.69 240 SER A O 1
ATOM 1823 N N . THR A 1 241 ? 4.447 -6.932 14.780 1.00 88.56 241 THR A N 1
ATOM 1824 C CA . THR A 1 241 ? 4.973 -5.790 14.023 1.00 88.56 241 THR A CA 1
ATOM 1825 C C . THR A 1 241 ? 4.392 -5.740 12.615 1.00 88.56 241 THR A C 1
ATOM 1827 O O . THR A 1 241 ? 4.047 -6.784 12.053 1.00 88.56 241 THR A O 1
ATOM 1830 N N . ARG A 1 242 ? 4.306 -4.538 12.037 1.00 92.25 242 ARG A N 1
ATOM 1831 C CA . ARG A 1 242 ? 3.766 -4.315 10.690 1.00 92.25 242 ARG A CA 1
ATOM 1832 C C . ARG A 1 242 ? 4.652 -5.016 9.649 1.00 92.25 242 ARG A C 1
ATOM 1834 O O . ARG A 1 242 ? 5.828 -4.659 9.555 1.00 92.25 242 ARG A O 1
ATOM 1841 N N . PRO A 1 243 ? 4.157 -6.025 8.911 1.00 94.31 243 PRO A N 1
ATOM 1842 C CA . PRO A 1 243 ? 4.983 -6.768 7.968 1.00 94.31 243 PRO A CA 1
ATOM 1843 C C . PRO A 1 243 ? 5.060 -6.068 6.606 1.00 94.31 243 PRO A C 1
ATOM 1845 O O . PRO A 1 243 ? 4.053 -5.661 6.045 1.00 94.31 243 PRO A O 1
ATOM 1848 N N . PHE A 1 244 ? 6.255 -6.015 6.032 1.00 95.19 244 PHE A N 1
ATOM 1849 C CA . PHE A 1 244 ? 6.535 -5.494 4.698 1.00 95.19 244 PHE A CA 1
ATOM 1850 C C . PHE A 1 244 ? 7.411 -6.480 3.933 1.00 95.19 244 PHE A C 1
ATOM 1852 O O . PHE A 1 244 ? 8.267 -7.158 4.511 1.00 95.19 244 PHE A O 1
ATOM 1859 N N . ILE A 1 245 ? 7.251 -6.531 2.615 1.00 95.38 245 ILE A N 1
ATOM 1860 C CA . ILE A 1 245 ? 8.244 -7.153 1.738 1.00 95.38 245 ILE A CA 1
ATOM 1861 C C . ILE A 1 245 ? 9.230 -6.092 1.259 1.00 95.38 245 ILE A C 1
ATOM 1863 O O . ILE A 1 245 ? 8.847 -4.963 0.965 1.00 95.38 245 ILE A O 1
ATOM 1867 N N . TYR A 1 246 ? 10.498 -6.471 1.154 1.00 95.12 246 TYR A N 1
ATOM 1868 C CA . TYR A 1 246 ? 11.510 -5.716 0.433 1.00 95.12 246 TYR A CA 1
ATOM 1869 C C . TYR A 1 246 ? 11.809 -6.459 -0.864 1.00 95.12 246 TYR A C 1
ATOM 1871 O O . TYR A 1 246 ? 12.267 -7.606 -0.841 1.00 95.12 246 TYR A O 1
ATOM 1879 N N . ALA A 1 247 ? 11.485 -5.850 -2.000 1.00 94.50 247 ALA A N 1
ATOM 1880 C CA . ALA A 1 247 ? 11.479 -6.556 -3.272 1.00 94.50 247 ALA A CA 1
ATOM 1881 C C . ALA A 1 247 ? 11.822 -5.667 -4.468 1.00 94.50 247 ALA A C 1
ATOM 1883 O O . ALA A 1 247 ? 11.739 -4.447 -4.432 1.00 94.50 247 ALA A O 1
ATOM 1884 N N . LEU A 1 248 ? 12.204 -6.323 -5.555 1.00 93.88 248 LEU A N 1
ATOM 1885 C CA . LEU A 1 248 ? 12.517 -5.743 -6.849 1.00 93.88 248 LEU A CA 1
ATOM 1886 C C . LEU A 1 248 ? 11.218 -5.521 -7.644 1.00 93.88 248 LEU A C 1
ATOM 1888 O O . LEU A 1 248 ? 10.634 -6.483 -8.164 1.00 93.88 248 LEU A O 1
ATOM 1892 N N . ARG A 1 249 ? 10.778 -4.263 -7.765 1.00 92.31 249 ARG A N 1
ATOM 1893 C CA . ARG A 1 249 ? 9.556 -3.876 -8.494 1.00 92.31 249 ARG A CA 1
ATOM 1894 C C . ARG A 1 249 ? 9.910 -3.292 -9.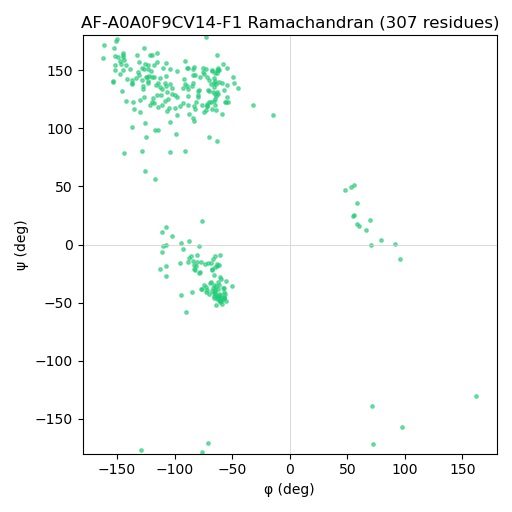865 1.00 92.31 249 ARG A C 1
ATOM 1896 O O . ARG A 1 249 ? 10.762 -2.410 -9.924 1.00 92.31 249 ARG A O 1
ATOM 1903 N N . PRO A 1 250 ? 9.295 -3.758 -10.967 1.00 91.06 250 PRO A N 1
ATOM 1904 C CA . PRO A 1 250 ? 9.512 -3.155 -12.277 1.00 91.06 250 PRO A CA 1
ATOM 1905 C C . PRO A 1 250 ? 8.966 -1.724 -12.322 1.00 91.06 250 PRO A C 1
ATOM 1907 O O . PRO A 1 250 ? 7.906 -1.452 -11.762 1.00 91.06 250 PRO A O 1
ATOM 1910 N N . LEU A 1 251 ? 9.651 -0.822 -13.028 1.00 89.75 251 LEU A N 1
ATOM 1911 C CA . LEU A 1 251 ? 9.131 0.530 -13.241 1.00 89.75 251 LEU A CA 1
ATOM 1912 C C . LEU A 1 251 ? 7.993 0.548 -14.266 1.00 89.75 251 LEU A C 1
ATOM 1914 O O . LEU A 1 251 ? 7.986 -0.215 -15.239 1.00 89.75 251 LEU A O 1
ATOM 1918 N N . VAL A 1 252 ? 7.046 1.460 -14.046 1.00 85.25 252 VAL A N 1
ATOM 1919 C CA . VAL A 1 252 ? 5.898 1.689 -14.929 1.00 85.25 252 VAL A CA 1
ATOM 1920 C C . VAL A 1 252 ? 6.342 2.441 -16.187 1.00 85.25 252 VAL A C 1
ATOM 1922 O O . VAL A 1 252 ? 7.293 3.225 -16.174 1.00 85.25 252 VAL A O 1
ATOM 1925 N N . GLU A 1 253 ? 5.664 2.177 -17.302 1.00 85.38 253 GLU A N 1
ATOM 1926 C CA . GLU A 1 253 ? 5.850 2.932 -18.539 1.00 85.38 253 GLU A CA 1
ATOM 1927 C C . GLU A 1 253 ? 5.351 4.377 -18.397 1.00 85.38 253 GLU A C 1
ATOM 1929 O O . GLU A 1 253 ? 4.388 4.651 -17.685 1.00 85.38 253 GLU A O 1
ATOM 1934 N N . LEU A 1 254 ? 5.963 5.305 -19.133 1.00 82.31 254 LEU A N 1
ATOM 1935 C CA . LEU A 1 254 ? 5.477 6.683 -19.191 1.00 82.31 254 LEU A CA 1
ATOM 1936 C C . LEU A 1 254 ? 4.156 6.730 -19.974 1.00 82.31 254 LEU A C 1
ATOM 1938 O O . LEU A 1 254 ? 4.103 6.320 -21.135 1.00 82.31 254 LEU A O 1
ATOM 1942 N N . SER A 1 255 ? 3.097 7.243 -19.349 1.00 78.44 255 SER A N 1
ATOM 1943 C CA . SER A 1 255 ? 1.758 7.348 -19.946 1.00 78.44 255 SER A CA 1
ATOM 1944 C C . SER A 1 255 ? 1.584 8.586 -20.837 1.00 78.44 255 SER A C 1
ATOM 1946 O O . SER A 1 255 ? 0.719 8.601 -21.714 1.00 78.44 255 SER A O 1
ATOM 1948 N N . ALA A 1 256 ? 2.419 9.611 -20.653 1.00 77.75 256 ALA A N 1
ATOM 1949 C CA . ALA A 1 256 ? 2.425 10.868 -21.393 1.00 77.75 256 ALA A CA 1
ATOM 1950 C C . ALA A 1 256 ? 3.831 11.502 -21.418 1.00 77.75 256 ALA A C 1
ATOM 1952 O O . ALA A 1 256 ? 4.732 11.101 -20.687 1.00 77.75 256 ALA A O 1
ATOM 1953 N N . ASP A 1 257 ? 4.017 12.539 -22.241 1.00 74.94 257 ASP A N 1
ATOM 1954 C CA . ASP A 1 257 ? 5.297 13.270 -22.340 1.00 74.94 257 ASP A CA 1
ATOM 1955 C C . ASP A 1 257 ? 5.635 14.084 -21.079 1.00 74.94 257 ASP A C 1
ATOM 1957 O O . ASP A 1 257 ? 6.776 14.491 -20.890 1.00 74.94 257 ASP A O 1
ATOM 1961 N N . THR A 1 258 ? 4.646 14.304 -20.213 1.00 76.31 258 THR A N 1
ATOM 1962 C CA . THR A 1 258 ? 4.788 14.964 -18.909 1.00 76.31 258 THR A CA 1
ATOM 1963 C C . THR A 1 258 ? 4.804 13.971 -17.746 1.00 76.31 258 THR A C 1
ATOM 1965 O O . THR A 1 258 ? 4.708 14.390 -16.596 1.00 76.31 258 THR A O 1
ATOM 1968 N N . SER A 1 259 ? 4.843 12.661 -18.017 1.00 75.75 259 SER A N 1
ATOM 1969 C CA . SER A 1 259 ? 4.918 11.652 -16.960 1.00 75.75 259 SER A CA 1
ATOM 1970 C C . SER A 1 259 ? 6.268 11.712 -16.255 1.00 75.75 259 SER A C 1
ATOM 1972 O O . SER A 1 259 ? 7.313 11.801 -16.899 1.00 75.75 259 SER A O 1
ATOM 1974 N N . ASN A 1 260 ? 6.235 11.585 -14.933 1.00 77.12 260 ASN A N 1
ATOM 1975 C CA . ASN A 1 260 ? 7.434 11.472 -14.115 1.00 77.12 260 ASN A CA 1
ATOM 1976 C C . ASN A 1 260 ? 7.827 10.000 -13.939 1.00 77.12 260 ASN A C 1
ATOM 1978 O O . ASN A 1 260 ? 7.006 9.094 -14.077 1.00 77.12 260 ASN A O 1
ATOM 1982 N N . SER A 1 261 ? 9.098 9.764 -13.629 1.00 82.75 261 SER A N 1
ATOM 1983 C CA . SER A 1 261 ? 9.616 8.454 -13.242 1.00 82.75 261 SER A CA 1
ATOM 1984 C C . SER A 1 261 ? 10.746 8.642 -12.243 1.00 82.75 261 SER A C 1
ATOM 1986 O O . SER A 1 261 ? 11.507 9.602 -12.339 1.00 82.75 261 SER A O 1
ATOM 1988 N N . VAL A 1 262 ? 10.877 7.699 -11.314 1.00 81.88 262 VAL A N 1
ATOM 1989 C CA . VAL A 1 262 ? 11.999 7.636 -10.365 1.00 81.88 262 VAL A CA 1
ATOM 1990 C C . VAL A 1 262 ? 13.272 7.049 -10.994 1.00 81.88 262 VAL A C 1
ATOM 1992 O O . VAL A 1 262 ? 14.293 6.908 -10.325 1.00 81.88 262 VAL A O 1
ATOM 1995 N N . ALA A 1 263 ? 13.223 6.654 -12.271 1.00 86.50 263 ALA A N 1
ATOM 1996 C CA . ALA A 1 263 ? 14.375 6.115 -12.981 1.00 86.50 263 ALA A CA 1
ATOM 1997 C C . ALA A 1 263 ? 15.490 7.158 -13.142 1.00 86.50 263 ALA A C 1
ATOM 1999 O O . ALA A 1 263 ? 15.238 8.310 -13.488 1.00 86.50 263 ALA A O 1
ATOM 2000 N N . GLU A 1 264 ? 16.740 6.719 -12.993 1.00 87.06 264 GLU A N 1
ATOM 2001 C CA . GLU A 1 264 ? 17.911 7.544 -13.298 1.00 87.06 264 GLU A CA 1
ATOM 2002 C C . GLU A 1 264 ? 17.952 7.852 -14.804 1.00 87.06 264 GLU A C 1
ATOM 2004 O O . GLU A 1 264 ? 17.964 6.942 -15.642 1.00 87.06 264 GLU A O 1
ATOM 2009 N N . GLN A 1 265 ? 17.911 9.142 -15.143 1.00 87.88 265 GLN A N 1
ATOM 2010 C CA . GLN A 1 265 ? 17.690 9.610 -16.507 1.00 87.88 265 GLN A CA 1
ATOM 2011 C C . GLN A 1 265 ? 18.797 9.158 -17.464 1.00 87.88 265 GLN A C 1
ATOM 2013 O O . GLN A 1 265 ? 18.486 8.671 -18.555 1.00 87.88 265 GLN A O 1
ATOM 2018 N N . ASP A 1 266 ? 20.068 9.271 -17.075 1.00 89.56 266 ASP A N 1
ATOM 2019 C CA . ASP A 1 266 ? 21.192 8.918 -17.943 1.00 89.56 266 ASP A CA 1
ATOM 2020 C C . ASP A 1 266 ? 21.216 7.413 -18.212 1.00 89.56 266 ASP A C 1
ATOM 2022 O O . ASP A 1 266 ? 21.467 6.978 -19.341 1.00 89.56 266 ASP A O 1
ATOM 2026 N N . PHE A 1 267 ? 20.880 6.597 -17.211 1.00 89.69 267 PHE A N 1
ATOM 2027 C CA . PHE A 1 267 ? 20.717 5.159 -17.375 1.00 89.69 267 PHE A CA 1
ATOM 2028 C C . PHE A 1 267 ? 19.618 4.832 -18.387 1.00 89.69 267 PHE A C 1
ATOM 2030 O O . PHE A 1 267 ? 19.855 4.049 -19.312 1.00 89.69 267 PHE A O 1
ATOM 2037 N N . VAL A 1 268 ? 18.438 5.448 -18.261 1.00 90.94 268 VAL A N 1
ATOM 2038 C CA . VAL A 1 268 ? 17.324 5.223 -19.195 1.00 90.94 268 VAL A CA 1
ATOM 2039 C C . VAL A 1 268 ? 17.714 5.626 -20.613 1.00 90.94 268 VAL A C 1
ATOM 2041 O O . VAL A 1 268 ? 17.546 4.829 -21.539 1.00 90.94 268 VAL A O 1
ATOM 2044 N N . VAL A 1 269 ? 18.279 6.824 -20.785 1.00 90.25 269 VAL A N 1
ATOM 2045 C CA . VAL A 1 269 ? 18.702 7.347 -22.092 1.00 90.25 269 VAL A CA 1
ATOM 2046 C C . VAL A 1 269 ? 19.736 6.425 -22.730 1.00 90.25 269 VAL A C 1
ATOM 2048 O O . VAL A 1 269 ? 19.571 6.028 -23.883 1.00 90.25 269 VAL A O 1
ATOM 2051 N N . ARG A 1 270 ? 20.757 6.005 -21.976 1.00 91.75 270 ARG A N 1
ATOM 2052 C CA . ARG A 1 270 ? 21.826 5.133 -22.476 1.00 91.75 270 ARG A CA 1
ATOM 2053 C C . ARG A 1 270 ? 21.304 3.783 -22.965 1.00 91.75 270 ARG A C 1
ATOM 2055 O O . ARG A 1 270 ? 21.725 3.299 -24.019 1.00 91.75 270 ARG A O 1
ATOM 2062 N N . TRP A 1 271 ? 20.412 3.142 -22.211 1.00 93.38 271 TRP A N 1
ATOM 2063 C CA . TRP A 1 271 ? 19.846 1.855 -22.624 1.00 93.38 271 TRP A CA 1
ATOM 2064 C C . TRP A 1 271 ? 18.845 2.006 -23.769 1.00 93.38 271 TRP A C 1
ATOM 2066 O O . TRP A 1 271 ? 18.836 1.166 -24.670 1.00 93.38 271 TRP A O 1
ATOM 2076 N N . ALA A 1 272 ? 18.050 3.078 -23.781 1.00 92.81 272 ALA A N 1
ATOM 2077 C CA . ALA A 1 272 ? 17.121 3.357 -24.869 1.00 92.81 272 ALA A CA 1
ATOM 2078 C C . ALA A 1 272 ? 17.873 3.619 -26.184 1.00 92.81 272 ALA A C 1
ATOM 2080 O O . ALA A 1 272 ? 17.526 3.034 -27.209 1.00 92.81 272 ALA A O 1
ATOM 2081 N N . GLU A 1 273 ? 18.953 4.407 -26.151 1.00 92.88 273 GLU A N 1
ATOM 2082 C CA . GLU A 1 273 ? 19.833 4.629 -27.303 1.00 92.88 273 GLU A CA 1
ATOM 2083 C C . GLU A 1 273 ? 20.398 3.303 -27.828 1.00 92.88 273 GLU A C 1
ATOM 2085 O O . GLU A 1 273 ? 20.347 3.036 -29.031 1.00 92.88 273 GLU A O 1
ATOM 2090 N N . LYS A 1 274 ? 20.874 2.430 -26.930 1.00 92.75 274 LYS A N 1
ATOM 2091 C CA . LYS A 1 274 ? 21.392 1.112 -27.313 1.00 92.75 274 LYS A CA 1
ATOM 2092 C C . LYS A 1 274 ? 20.336 0.255 -28.016 1.00 92.75 274 LYS A C 1
ATOM 2094 O O . LYS A 1 274 ? 20.651 -0.362 -29.030 1.00 92.75 274 LYS A O 1
ATOM 2099 N N . LEU A 1 275 ? 19.094 0.235 -27.524 1.00 93.25 275 LEU A N 1
ATOM 2100 C CA . LEU A 1 275 ? 17.999 -0.505 -28.168 1.00 93.25 275 LEU A CA 1
ATOM 2101 C C . LEU A 1 275 ? 17.657 0.039 -29.559 1.00 93.25 275 LEU A C 1
ATOM 2103 O O . LEU A 1 275 ? 17.324 -0.736 -30.450 1.00 93.25 275 LEU A O 1
ATOM 2107 N N . ILE A 1 276 ? 17.753 1.356 -29.751 1.00 93.12 276 ILE A N 1
ATOM 2108 C CA . ILE A 1 276 ? 17.509 1.998 -31.050 1.00 93.12 276 ILE A CA 1
ATOM 2109 C C . ILE A 1 276 ? 18.649 1.697 -32.028 1.00 93.12 276 ILE A C 1
ATOM 2111 O O . ILE A 1 276 ? 18.400 1.469 -33.211 1.00 93.12 276 ILE A O 1
ATOM 2115 N N . ARG A 1 277 ? 19.898 1.691 -31.549 1.00 93.12 277 ARG A N 1
ATOM 2116 C CA . ARG A 1 277 ? 21.090 1.447 -32.371 1.00 93.12 277 ARG A CA 1
ATOM 2117 C C . ARG A 1 277 ? 21.259 -0.022 -32.757 1.00 93.12 277 ARG A C 1
ATOM 2119 O O . ARG A 1 277 ? 21.752 -0.306 -33.845 1.00 93.12 277 ARG A O 1
ATOM 2126 N N . GLU A 1 278 ? 20.877 -0.938 -31.870 1.00 93.50 278 GLU A N 1
ATOM 2127 C CA . GLU A 1 278 ? 21.054 -2.386 -32.023 1.00 93.50 278 GLU A CA 1
ATOM 2128 C C . GLU A 1 278 ? 19.719 -3.146 -31.850 1.00 93.50 278 GLU A C 1
ATOM 2130 O O . GLU A 1 278 ? 19.589 -3.962 -30.929 1.00 93.50 278 GLU A O 1
ATOM 2135 N N . PRO A 1 279 ? 18.714 -2.921 -32.723 1.00 91.06 279 PRO A N 1
ATOM 2136 C CA . PRO A 1 279 ? 17.385 -3.525 -32.574 1.00 91.06 279 PRO A CA 1
ATOM 2137 C C . PRO A 1 279 ? 17.420 -5.060 -32.617 1.00 91.06 279 PRO A C 1
ATOM 2139 O O . PRO A 1 279 ? 16.708 -5.715 -31.855 1.00 91.06 279 PRO A O 1
ATOM 2142 N N . ASP A 1 280 ? 18.316 -5.644 -33.418 1.00 93.88 280 ASP A N 1
ATOM 2143 C CA . ASP A 1 280 ? 18.485 -7.100 -33.538 1.00 93.88 280 ASP A CA 1
ATOM 2144 C C . ASP A 1 280 ? 18.971 -7.759 -32.233 1.00 93.88 280 ASP A C 1
ATOM 2146 O O . ASP A 1 280 ? 18.795 -8.959 -32.030 1.00 93.88 280 ASP A O 1
ATOM 2150 N N . LYS A 1 281 ? 19.548 -6.973 -31.312 1.00 92.38 281 LYS A N 1
ATOM 2151 C CA . LYS A 1 281 ? 20.019 -7.428 -29.994 1.00 92.38 281 LYS A CA 1
ATOM 2152 C C . LYS A 1 281 ? 19.139 -6.954 -28.842 1.00 92.38 281 LYS A C 1
ATOM 2154 O O . LYS A 1 281 ? 19.554 -7.016 -27.679 1.00 92.38 281 LYS A O 1
ATOM 2159 N N . ALA A 1 282 ? 17.925 -6.481 -29.120 1.00 89.38 282 ALA A N 1
ATOM 2160 C CA . ALA A 1 282 ? 17.034 -5.964 -28.086 1.00 89.38 282 ALA A CA 1
ATOM 2161 C C . ALA A 1 282 ? 16.764 -7.000 -26.979 1.00 89.38 282 ALA A C 1
ATOM 2163 O O . ALA A 1 282 ? 16.835 -6.676 -25.794 1.00 89.38 282 ALA A O 1
ATOM 2164 N N . ALA A 1 283 ? 16.533 -8.265 -27.346 1.00 89.19 283 ALA A N 1
ATOM 2165 C CA . ALA A 1 283 ? 16.259 -9.335 -26.385 1.00 89.19 283 ALA A CA 1
ATOM 2166 C C . ALA A 1 283 ? 17.434 -9.592 -25.424 1.00 89.19 283 ALA A C 1
ATOM 2168 O O . ALA A 1 283 ? 17.227 -9.709 -24.215 1.00 89.19 283 ALA A O 1
ATOM 2169 N N . GLU A 1 284 ? 18.660 -9.637 -25.950 1.00 91.31 284 GLU A N 1
ATOM 2170 C CA . GLU A 1 284 ? 19.886 -9.805 -25.163 1.00 91.31 284 GLU A CA 1
ATOM 2171 C C . GLU A 1 284 ? 20.130 -8.592 -24.258 1.00 91.31 284 GLU A C 1
ATOM 2173 O O . GLU A 1 284 ? 20.392 -8.737 -23.065 1.00 91.31 284 GLU A O 1
ATOM 2178 N N . THR A 1 285 ? 19.959 -7.386 -24.804 1.00 91.50 285 THR A N 1
ATOM 2179 C CA . THR A 1 285 ? 20.125 -6.117 -24.082 1.00 91.50 285 THR A CA 1
ATOM 2180 C C . THR A 1 285 ? 19.174 -6.028 -22.886 1.00 91.50 285 THR A C 1
ATOM 2182 O O . THR A 1 285 ? 19.607 -5.741 -21.771 1.00 91.50 285 THR A O 1
ATOM 2185 N N . LEU A 1 286 ? 17.890 -6.342 -23.083 1.00 91.44 286 LEU A N 1
ATOM 2186 C CA . LEU A 1 286 ? 16.897 -6.362 -22.006 1.00 91.44 286 LEU A CA 1
ATOM 2187 C C . LEU A 1 286 ? 17.137 -7.509 -21.012 1.00 91.44 286 LEU A C 1
ATOM 2189 O O . LEU A 1 286 ? 16.873 -7.360 -19.820 1.00 91.44 286 LEU A O 1
ATOM 2193 N N . ALA A 1 287 ? 17.648 -8.658 -21.466 1.00 87.88 287 ALA A N 1
ATOM 2194 C CA . ALA A 1 287 ? 18.032 -9.749 -20.572 1.00 87.88 287 ALA A CA 1
ATOM 2195 C C . ALA A 1 287 ? 19.202 -9.359 -19.660 1.00 87.88 287 ALA A C 1
ATOM 2197 O O . ALA A 1 287 ? 19.140 -9.637 -18.463 1.00 87.88 287 ALA A O 1
ATOM 2198 N N . LEU A 1 288 ? 20.211 -8.669 -20.197 1.00 88.94 288 LEU A N 1
ATOM 2199 C CA . LEU A 1 288 ? 21.329 -8.134 -19.424 1.00 88.94 288 LEU A CA 1
ATOM 2200 C C . LEU A 1 288 ? 20.854 -7.098 -18.400 1.00 88.94 288 LEU A C 1
ATOM 2202 O O . LEU A 1 288 ? 21.242 -7.171 -17.238 1.00 88.94 288 LEU A O 1
ATOM 2206 N N . LEU A 1 289 ? 19.973 -6.182 -18.808 1.00 88.50 289 LEU A N 1
ATOM 2207 C CA . LEU A 1 289 ? 19.390 -5.178 -17.918 1.00 88.50 289 LEU A CA 1
ATOM 2208 C C . LEU A 1 289 ? 18.679 -5.821 -16.716 1.00 88.50 289 LEU A C 1
ATOM 2210 O O . LEU A 1 289 ? 18.935 -5.445 -15.574 1.00 88.50 289 LEU A O 1
ATOM 2214 N N . ARG A 1 290 ? 17.868 -6.861 -16.958 1.00 88.00 290 ARG A N 1
ATOM 2215 C CA . ARG A 1 290 ? 17.255 -7.656 -15.882 1.00 88.00 290 ARG A CA 1
ATOM 2216 C C . ARG A 1 290 ? 18.309 -8.339 -15.016 1.00 88.00 290 ARG A C 1
ATOM 2218 O O . ARG A 1 290 ? 18.227 -8.276 -13.795 1.00 88.00 290 ARG A O 1
ATOM 2225 N N . ALA A 1 291 ? 19.294 -8.992 -15.633 1.00 85.00 291 ALA A N 1
ATOM 2226 C CA . ALA A 1 291 ? 20.329 -9.723 -14.909 1.00 85.00 291 ALA A CA 1
ATOM 2227 C C . ALA A 1 291 ? 21.087 -8.825 -13.921 1.00 85.00 291 ALA A C 1
ATOM 2229 O O . ALA A 1 291 ? 21.353 -9.267 -12.811 1.00 85.00 291 ALA A O 1
ATOM 2230 N N . ILE A 1 292 ? 21.351 -7.561 -14.272 1.00 85.06 292 ILE A N 1
ATOM 2231 C CA . ILE A 1 292 ? 21.988 -6.586 -13.371 1.00 85.06 292 ILE A CA 1
ATOM 2232 C C . ILE A 1 292 ? 21.190 -6.414 -12.070 1.00 85.06 292 ILE A C 1
ATOM 2234 O O . ILE A 1 292 ? 21.788 -6.354 -10.997 1.00 85.06 292 ILE A O 1
ATOM 2238 N N . ALA A 1 293 ? 19.858 -6.362 -12.141 1.00 81.31 293 ALA A N 1
ATOM 2239 C CA . ALA A 1 293 ? 19.019 -6.222 -10.953 1.00 81.31 293 ALA A CA 1
ATOM 2240 C C . ALA A 1 293 ? 19.015 -7.497 -10.091 1.00 81.31 293 ALA A C 1
ATOM 2242 O O . ALA A 1 293 ? 19.158 -7.419 -8.876 1.00 81.31 293 ALA A O 1
ATOM 2243 N N . PHE A 1 294 ? 18.924 -8.675 -10.719 1.00 80.31 294 PHE A N 1
ATOM 2244 C CA . PHE A 1 294 ? 18.856 -9.966 -10.017 1.00 80.31 294 PHE A CA 1
ATOM 2245 C C . PHE A 1 294 ? 20.219 -10.515 -9.549 1.00 80.31 294 PHE A C 1
ATOM 2247 O O . PHE A 1 294 ? 20.255 -11.443 -8.747 1.00 80.31 294 PHE A O 1
ATOM 2254 N N . GLN A 1 295 ? 21.341 -9.982 -10.044 1.00 70.25 295 GLN A N 1
ATOM 2255 C CA . GLN A 1 295 ? 22.696 -10.361 -9.614 1.00 70.25 295 GLN A CA 1
ATOM 2256 C C . GLN A 1 295 ? 23.182 -9.594 -8.380 1.00 70.25 295 GLN A C 1
ATOM 2258 O O . GLN A 1 295 ? 24.214 -9.957 -7.812 1.00 70.25 295 GLN A O 1
ATOM 2263 N N . ARG A 1 296 ? 22.467 -8.547 -7.948 1.00 54.06 296 ARG A N 1
ATOM 2264 C CA . ARG A 1 296 ? 22.772 -7.863 -6.690 1.00 54.06 296 ARG A CA 1
ATOM 2265 C C . ARG A 1 296 ? 22.418 -8.785 -5.524 1.00 54.06 296 ARG A C 1
ATOM 2267 O O . ARG A 1 296 ? 21.298 -8.780 -5.030 1.00 54.06 296 ARG A O 1
ATOM 2274 N N . VAL A 1 297 ? 23.398 -9.560 -5.065 1.00 41.56 297 VAL A N 1
ATOM 2275 C CA . VAL A 1 297 ? 23.413 -10.052 -3.686 1.00 41.56 297 VAL A CA 1
ATOM 2276 C C . VAL A 1 297 ? 23.401 -8.797 -2.816 1.00 41.56 297 VAL A C 1
ATOM 2278 O O . VAL A 1 297 ? 24.340 -8.008 -2.873 1.00 41.56 297 VAL A O 1
ATOM 2281 N N . THR A 1 298 ? 22.319 -8.544 -2.087 1.00 40.06 298 THR A N 1
ATOM 2282 C CA . THR A 1 298 ? 22.213 -7.414 -1.156 1.00 40.06 298 THR A CA 1
ATOM 2283 C C . THR A 1 298 ? 23.252 -7.578 -0.044 1.00 40.06 298 THR A C 1
ATOM 2285 O O . THR A 1 298 ? 22.988 -8.209 0.975 1.00 40.06 298 THR A O 1
ATOM 2288 N N . THR A 1 299 ? 24.463 -7.058 -0.254 1.00 34.16 299 THR A N 1
ATOM 2289 C CA . THR A 1 299 ? 25.541 -7.013 0.748 1.00 34.16 299 THR A CA 1
ATOM 2290 C C . THR A 1 299 ? 25.566 -5.713 1.547 1.00 34.16 299 THR A C 1
ATOM 2292 O O . THR A 1 299 ? 26.357 -5.598 2.476 1.00 34.16 299 THR A O 1
ATOM 2295 N N . GLU A 1 300 ? 24.704 -4.744 1.243 1.00 35.84 300 GLU A N 1
ATOM 2296 C CA . GLU A 1 300 ? 24.622 -3.487 1.991 1.00 35.84 300 GLU A CA 1
ATOM 2297 C C . GLU A 1 300 ? 23.393 -3.486 2.903 1.00 35.84 300 GLU A C 1
ATOM 2299 O O . GLU A 1 300 ? 22.343 -2.928 2.599 1.00 35.84 300 GLU A O 1
ATOM 2304 N N . LEU A 1 301 ? 23.539 -4.158 4.044 1.00 40.22 301 LEU A N 1
ATOM 2305 C CA . LEU A 1 301 ? 22.767 -3.844 5.242 1.00 40.22 301 LEU A CA 1
ATOM 2306 C C . LEU A 1 301 ? 23.440 -2.628 5.896 1.00 40.22 301 LEU A C 1
ATOM 2308 O O . LEU A 1 301 ? 24.642 -2.714 6.172 1.00 40.22 301 LEU A O 1
ATOM 2312 N N . PRO A 1 302 ? 22.732 -1.523 6.197 1.00 37.66 302 PRO A N 1
ATOM 2313 C CA . PRO A 1 302 ? 23.279 -0.511 7.084 1.00 37.66 302 PRO A CA 1
ATOM 2314 C C . PRO A 1 302 ? 23.654 -1.166 8.416 1.00 37.66 302 PRO A C 1
ATOM 2316 O O . PRO A 1 302 ? 22.865 -1.851 9.067 1.00 37.66 302 PRO A O 1
ATOM 2319 N N . THR A 1 303 ? 24.925 -1.002 8.749 1.00 34.62 303 THR A N 1
ATOM 2320 C CA . THR A 1 303 ? 25.646 -1.516 9.907 1.00 34.62 303 THR A CA 1
ATOM 2321 C C . THR A 1 303 ? 24.943 -1.283 11.244 1.00 34.62 303 THR A C 1
ATOM 2323 O O . THR A 1 303 ? 24.385 -0.217 11.488 1.00 34.62 303 THR A O 1
ATOM 2326 N N . ARG A 1 304 ? 25.087 -2.275 12.141 1.00 35.94 304 ARG A N 1
ATOM 2327 C CA . ARG A 1 304 ? 24.865 -2.200 13.597 1.00 35.94 304 ARG A CA 1
ATOM 2328 C C . ARG A 1 304 ? 25.199 -0.811 14.153 1.00 35.94 304 ARG A C 1
ATOM 2330 O O . ARG A 1 304 ? 26.369 -0.429 14.156 1.00 35.94 304 ARG A O 1
ATOM 2337 N N . VAL A 1 305 ? 24.219 -0.138 14.752 1.00 33.81 305 VAL A N 1
ATOM 2338 C CA . VAL A 1 305 ? 24.519 0.834 15.807 1.00 33.81 305 VAL A CA 1
ATOM 2339 C C . VAL A 1 305 ? 24.876 0.019 17.047 1.00 33.81 305 VAL A C 1
ATOM 2341 O O . VAL A 1 305 ? 24.074 -0.766 17.550 1.00 33.81 305 VAL A O 1
ATOM 2344 N N . GLY A 1 306 ? 26.136 0.116 17.466 1.00 34.12 306 GLY A N 1
ATOM 2345 C CA . GLY A 1 306 ? 26.621 -0.521 18.681 1.00 34.12 306 GLY A CA 1
ATOM 2346 C C . GLY A 1 306 ? 25.893 0.035 19.900 1.00 34.12 306 GLY A C 1
ATOM 2347 O O . GLY A 1 306 ? 25.835 1.245 20.092 1.00 34.12 306 GLY A O 1
ATOM 2348 N N . VAL A 1 307 ? 25.372 -0.859 20.734 1.00 34.66 307 VAL A N 1
ATOM 2349 C CA . VAL A 1 307 ? 24.997 -0.531 22.109 1.00 34.66 307 VAL A CA 1
ATOM 2350 C C . VAL A 1 307 ? 26.296 -0.230 22.859 1.00 34.66 307 VAL A C 1
ATOM 2352 O O . VAL A 1 307 ? 27.157 -1.107 22.969 1.00 34.66 307 VAL A O 1
ATOM 2355 N N . GLN A 1 308 ? 26.468 1.005 23.332 1.00 37.56 308 GLN A N 1
ATOM 2356 C CA . GLN A 1 308 ? 27.369 1.263 24.453 1.00 37.56 308 GLN A CA 1
ATOM 2357 C C . GLN A 1 308 ? 26.608 1.005 25.757 1.00 37.56 308 GLN A C 1
ATOM 2359 O O . GLN A 1 308 ? 25.414 1.285 25.836 1.00 37.56 308 GLN A O 1
ATOM 2364 N N . MET A 1 309 ? 27.335 0.378 26.687 1.00 36.38 309 MET A N 1
ATOM 2365 C CA . MET A 1 309 ? 26.900 -0.193 27.968 1.00 36.38 309 MET A CA 1
ATOM 2366 C C . MET A 1 309 ? 26.088 0.747 28.853 1.00 36.38 309 MET A C 1
ATOM 2368 O O . MET A 1 309 ? 26.447 1.942 28.915 1.00 36.38 309 MET A O 1
#

Nearest PDB structures (foldseek):
  8ic1-assembly1_A  TM=7.229E-01  e=1.012E-05  Microbacterium arabinogalactanolyticum
  8hhv-assembly1_A  TM=7.228E-01  e=2.979E-05  Microbacterium arabinogalactanolyticum
  1gui-assembly1_A  TM=6.511E-01  e=1.345E-05  Thermotoga maritima
  2xon-assembly1_A  TM=6.238E-01  e=1.506E-05  Thermotoga maritima
  5w6h-assembly1_C  TM=6.144E-01  e=2.979E-05  Kuttervirus CBA120

Radius of gyration: 20.91 Å; Cα contacts (8 Å, |Δi|>4): 771; chains: 1; bounding box: 51×44×65 Å

Mean predicted aligned error: 6.73 Å

Organism: NCBI:txid412755